Protein 1VZI (pdb70)

Nearest PDB structures (foldseek):
  2ji1-assembly2_D  TM=1.003E+00  e=3.915E-22  Desulfarculus baarsii
  1vzg-assembly1_B  TM=1.000E+00  e=4.578E-22  Desulfarculus baarsii
  2ji3-assembly2_D  TM=9.994E-01  e=1.001E-21  Desulfarculus baarsii
  1dfx-assembly1_A-2  TM=9.967E-01  e=2.040E-18  Desulfovibrio desulfuricans
  1y07-assembly3_A  TM=8.027E-01  e=8.802E-10  Treponema pallidum subsp. pallidum str. Nichols

Secondary structure (DSSP, 8-state):
--TT-EEE-TTT--EEEEEE--SSPEEETTEEPEE--TT-SSS-HHHHSEEEEEETTEEEEEETTTTPP-BTTB-EEEEEEEETTEEEEEE--TTS-SEEEEE---SS-EEEEEETTTEEEEEE-/--TT-EEE-TTT--EEEEEE--SSPEEETTEEPEE--TT-SSS-HHHHSEEEEEETTEEEEEETTTTPP-BTTB-EEEEEEEETTEEEEEE--TTS-SEEEEB---SS-EEEEEETTTEEEEEE-

CATH classification: 2.20.28.100 (+1 more: 2.60.40.730)

Radius of gyration: 17.77 Å; Cα contacts (8 Å, |Δi|>4): 676; chains: 2; bounding box: 48×43×40 Å

InterPro domains:
  IPR002742 Desulfoferrodoxin, ferrous iron-binding domain [PF01880] (42-124)
  IPR002742 Desulfoferrodoxin, ferrous iron-binding domain [TIGR00332] (41-125)
  IPR004462 Desulfoferrodoxin, N-terminal domain [PF06397] (2-37)
  IPR004462 Desulfoferrodoxin, N-terminal domain [TIGR00319] (1-34)
  IPR004462 Desulfoferrodoxin, N-terminal domain [cd00974] (4-37)
  IPR004793 Desulfoferrodoxin [TIGR00320] (1-125)
  IPR036073 Desulfoferrodoxin, ferrous iron-binding domain superfamily [G3DSA:2.60.40.730] (40-126)
  IPR036073 Desulfoferrodoxin, ferrous iron-binding domain superfamily [SSF49367] (39-125)
  IPR038094 Desulfoferrodoxin, N-terminal domain superfamily [G3DSA:2.20.28.100] (1-39)
  IPR051233 Desulfoferrodoxin superoxide reductase [PTHR36541] (6-125)

Foldseek 3Di:
DCAQWWWADPPPTDIDGDHHDDDDFDDDPHGGTHTQDAPDFPDDCQQAAWDWDDDVQFIKIARHVDWHAQAQQKHWQWKWKDADHDIRIGGDHRPDTRMDTDGDDGDKIKMWIQISVGTIHIDID/DDAQWWWADPPPGDIDGDHHDDPDFDDDPHGGTHTQDAPPFDDDCQQAAWDWAADVQFIKIARHVDWFAQAQVKHWQWKWKAADHDIRIDGDHRPDTRMDTDRDPHPKIKMWIQMSPGTIHIDID

Structure (mmCIF, N/CA/C/O backbone):
data_1VZI
#
_entry.id   1VZI
#
_cell.length_a   123.608
_cell.length_b   123.608
_cell.length_c   73.016
_cell.angle_alpha   90.00
_cell.angle_beta   90.00
_cell.angle_gamma   90.00
#
_symmetry.space_group_name_H-M   'I 41 2 2'
#
loop_
_entity.id
_entity.type
_entity.pdbx_description
1 polymer DESULFOFERRODOXIN
2 non-polymer 'CALCIUM ION'
3 non-polymer 'CHLORIDE ION'
4 non-polymer 'FE (II) ION'
5 water water
#
loop_
_atom_site.group_PDB
_atom_site.id
_atom_site.type_symbol
_atom_site.label_atom_id
_atom_site.label_alt_id
_atom_site.label_comp_id
_atom_site.label_asym_id
_atom_site.label_entity_id
_atom_site.label_seq_id
_atom_site.pdbx_PDB_ins_code
_atom_site.Cartn_x
_atom_site.Cartn_y
_atom_site.Cartn_z
_atom_site.occupancy
_atom_site.B_iso_or_equiv
_atom_site.auth_seq_id
_atom_site.auth_comp_id
_atom_site.auth_asym_id
_atom_site.auth_atom_id
_atom_site.pdbx_PDB_model_num
ATOM 1 N N . PRO A 1 2 ? 61.607 20.680 -20.834 1.00 14.09 1 PRO A N 1
ATOM 2 C CA . PRO A 1 2 ? 62.384 20.864 -19.565 1.00 12.06 1 PRO A CA 1
ATOM 3 C C . PRO A 1 2 ? 62.650 19.506 -18.915 1.00 11.06 1 PRO A C 1
ATOM 4 O O . PRO A 1 2 ? 61.898 18.559 -19.155 1.00 12.23 1 PRO A O 1
ATOM 8 N N . GLU A 1 3 ? 63.668 19.408 -18.094 1.00 11.17 2 GLU A N 1
ATOM 9 C CA . GLU A 1 3 ? 64.096 18.184 -17.439 1.00 12.23 2 GLU A CA 1
ATOM 10 C C . GLU A 1 3 ? 64.133 18.406 -15.924 1.00 10.63 2 GLU A C 1
ATOM 11 O O . GLU A 1 3 ? 64.443 19.504 -15.468 1.00 10.69 2 GLU A O 1
ATOM 17 N N . ARG A 1 4 ? 63.814 17.333 -15.178 1.00 10.88 3 ARG A N 1
ATOM 18 C CA . ARG A 1 4 ? 63.790 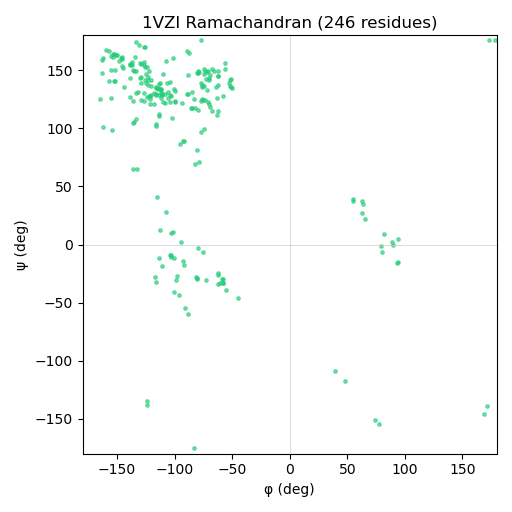17.430 -13.741 1.00 10.84 3 ARG A CA 1
ATOM 19 C C . ARG A 1 4 ? 65.065 18.034 -13.184 1.00 10.28 3 ARG A C 1
ATOM 20 O O . ARG A 1 4 ? 66.165 17.647 -13.639 1.00 11.61 3 ARG A O 1
ATOM 28 N N . LEU A 1 5 ? 64.902 18.952 -12.242 1.00 10.23 4 LEU A N 1
ATOM 29 C CA . LEU A 1 5 ? 65.890 19.712 -11.514 1.00 10.08 4 LEU A CA 1
ATOM 30 C C . LEU A 1 5 ? 66.455 20.888 -12.299 1.00 9.97 4 LEU A C 1
ATOM 31 O O . LEU A 1 5 ? 67.225 21.642 -11.692 1.00 11.30 4 LEU A O 1
ATOM 36 N N . GLN A 1 6 ? 66.058 21.109 -13.534 1.00 9.32 5 GLN A N 1
ATOM 37 C CA . GLN A 1 6 ? 66.510 22.369 -14.184 1.00 9.18 5 GLN A CA 1
ATOM 38 C C . GLN A 1 6 ? 65.828 23.527 -13.458 1.00 9.28 5 GLN A C 1
ATOM 39 O O . GLN A 1 6 ? 64.692 23.462 -12.961 1.00 9.59 5 GLN A O 1
ATOM 45 N N . VAL A 1 7 ? 66.529 24.679 -13.473 1.00 9.22 6 VAL A N 1
ATOM 46 C CA . VAL A 1 7 ? 66.042 25.911 -12.857 1.00 9.21 6 VAL A CA 1
ATOM 47 C C . VAL A 1 7 ? 65.851 26.965 -13.963 1.00 9.08 6 VAL A C 1
ATOM 48 O O . VAL A 1 7 ? 66.776 27.147 -14.783 1.00 9.27 6 VAL A O 1
ATOM 52 N N . TYR A 1 8 ? 64.666 27.582 -13.967 1.00 9.14 7 TYR A N 1
ATOM 53 C CA . TYR A 1 8 ? 64.311 28.575 -14.986 1.00 9.27 7 TYR A CA 1
ATOM 54 C C . TYR A 1 8 ? 63.934 29.882 -14.318 1.00 9.16 7 TYR A C 1
ATOM 55 O O . TYR A 1 8 ? 63.250 29.859 -13.289 1.00 9.97 7 TYR A O 1
ATOM 64 N N . LYS A 1 9 ? 64.354 30.990 -14.939 1.00 9.17 8 LYS A N 1
ATOM 65 C CA . LYS A 1 9 ? 64.084 32.320 -14.397 1.00 10.34 8 LYS A CA 1
ATOM 66 C C . LYS A 1 9 ? 63.336 33.194 -15.375 1.00 10.19 8 LYS A C 1
ATOM 67 O O . LYS A 1 9 ? 63.694 33.259 -16.553 1.00 10.41 8 LYS A O 1
ATOM 73 N N . CYS A 1 10 ? 62.338 33.928 -14.854 1.00 10.03 9 CYS A N 1
ATOM 74 C CA . CYS A 1 10 ? 61.768 35.024 -15.629 1.00 11.28 9 CYS A CA 1
ATOM 75 C C . CYS A 1 10 ? 62.580 36.295 -15.415 1.00 11.75 9 CYS A C 1
ATOM 76 O O . CYS A 1 10 ? 62.673 36.822 -14.285 1.00 12.34 9 CYS A O 1
ATOM 79 N N . GLU A 1 11 ? 63.185 36.809 -16.516 1.00 11.99 10 GLU A N 1
ATOM 80 C CA . GLU A 1 11 ? 64.009 37.986 -16.339 1.00 13.46 10 GLU A CA 1
ATOM 81 C C . GLU A 1 11 ? 63.179 39.252 -16.250 1.00 14.04 10 GLU A C 1
ATOM 82 O O . GLU A 1 11 ? 63.778 40.313 -16.028 1.00 19.22 10 GLU A O 1
ATOM 88 N N . VAL A 1 12 ? 61.877 39.175 -16.389 1.00 12.88 11 VAL A N 1
ATOM 89 C CA . VAL A 1 12 ? 61.058 40.386 -16.228 1.00 13.71 11 VAL A CA 1
ATOM 90 C C . VAL A 1 12 ? 60.682 40.540 -14.765 1.00 13.14 11 VAL A C 1
ATOM 91 O O . VAL A 1 12 ? 61.034 41.527 -14.128 1.00 14.33 11 VAL A O 1
ATOM 95 N N . CYS A 1 13 ? 59.980 39.518 -14.233 1.00 14.23 12 CYS A N 1
ATOM 96 C CA . CYS A 1 13 ? 59.403 39.698 -12.907 1.00 13.75 12 CYS A CA 1
ATOM 97 C C . CYS A 1 13 ? 60.193 38.954 -11.853 1.00 13.39 12 CYS A C 1
ATOM 98 O O . CYS A 1 13 ? 59.881 39.101 -10.655 1.00 15.01 12 CYS A O 1
ATOM 101 N N . GLY A 1 14 ? 61.146 38.112 -12.225 1.00 13.54 13 GLY A N 1
ATOM 102 C CA . GLY A 1 14 ? 61.989 37.439 -11.226 1.00 13.03 13 GLY A CA 1
ATOM 103 C C . GLY A 1 14 ? 61.454 36.108 -10.692 1.00 11.54 13 GLY A C 1
ATOM 104 O O . GLY A 1 14 ? 62.155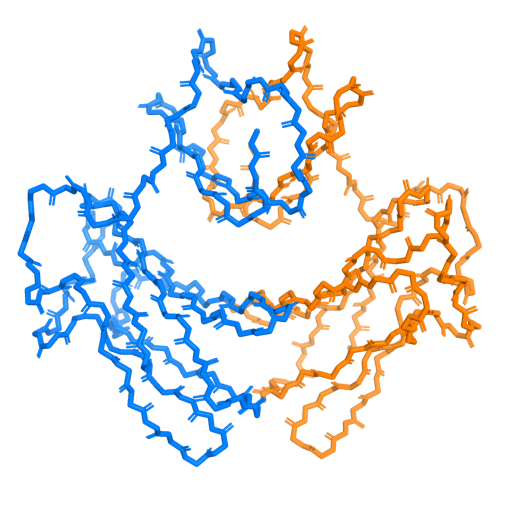 35.547 -9.838 1.00 12.11 13 GLY A O 1
ATOM 105 N N . ASN A 1 15 ? 60.312 35.592 -11.164 1.00 11.21 14 ASN A N 1
ATOM 106 C CA . ASN A 1 15 ? 59.955 34.229 -10.804 1.00 10.67 14 ASN A CA 1
ATOM 107 C C . ASN A 1 15 ? 61.120 33.296 -11.138 1.00 10.26 14 ASN A C 1
ATOM 108 O O . ASN A 1 15 ? 61.711 33.431 -12.211 1.00 11.42 14 ASN A O 1
ATOM 113 N N . ILE A 1 16 ? 61.410 32.347 -10.254 1.00 9.57 15 ILE A N 1
ATOM 114 C CA . ILE A 1 16 ? 62.404 31.306 -10.540 1.00 10.02 15 ILE A CA 1
ATOM 115 C C . ILE A 1 16 ? 61.759 29.972 -10.112 1.00 9.48 15 ILE A C 1
ATOM 116 O O . ILE A 1 16 ? 61.208 29.918 -8.998 1.00 10.05 15 ILE A O 1
ATOM 121 N N . VAL A 1 17 ? 61.810 28.995 -11.021 1.00 9.36 16 VAL A N 1
ATOM 122 C CA . VAL A 1 17 ? 61.164 27.703 -10.710 1.00 9.50 16 VAL A CA 1
ATOM 123 C C . VAL A 1 17 ? 62.141 26.559 -10.966 1.00 8.87 16 VAL A C 1
ATOM 124 O O . VAL A 1 17 ? 63.084 26.712 -11.761 1.00 10.00 16 VAL A O 1
ATOM 128 N N . GLU A 1 18 ? 61.857 25.454 -10.251 1.00 8.80 17 GLU A N 1
ATOM 129 C CA . GLU A 1 18 ? 62.664 24.234 -10.426 1.00 8.76 17 GLU A CA 1
ATOM 130 C C . GLU A 1 18 ? 61.747 23.161 -10.975 1.00 8.50 17 GLU A C 1
ATOM 131 O O . GLU A 1 18 ? 60.631 22.980 -10.477 1.00 9.90 17 GLU A O 1
ATOM 137 N N . VAL A 1 19 ? 62.208 22.418 -11.973 1.00 8.73 18 VAL A N 1
ATOM 138 C CA . VAL A 1 19 ? 61.354 21.390 -12.582 1.00 9.32 18 VAL A CA 1
ATOM 139 C C . VAL A 1 19 ? 61.289 20.167 -11.658 1.00 9.25 18 VAL A C 1
ATOM 140 O O . VAL A 1 19 ? 62.336 19.577 -11.320 1.00 10.27 18 VAL A O 1
ATOM 144 N N . LEU A 1 20 ? 60.056 19.778 -11.313 1.00 10.01 19 LEU A N 1
ATOM 145 C CA . LEU A 1 20 ? 59.845 18.530 -10.577 1.00 10.44 19 LEU A CA 1
ATOM 146 C C . LEU A 1 20 ? 59.437 17.379 -11.509 1.00 10.50 19 LEU A C 1
ATOM 147 O O . LEU A 1 20 ? 59.760 16.227 -11.240 1.00 11.83 19 LEU A O 1
ATOM 152 N N . ASN A 1 21 ? 58.741 17.722 -12.607 1.00 11.55 20 ASN A N 1
ATOM 153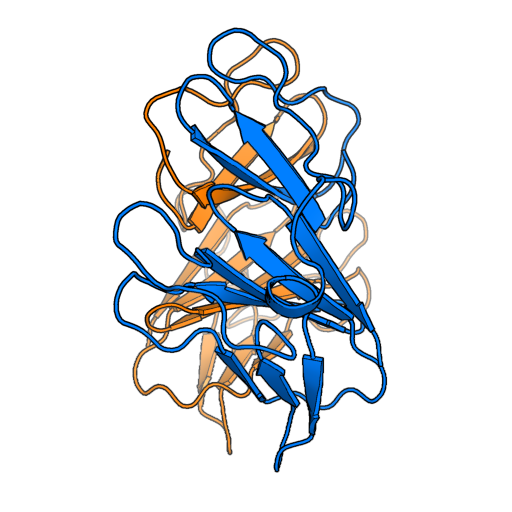 C CA . ASN A 1 21 ? 58.418 16.704 -13.617 1.00 11.65 20 ASN A CA 1
ATOM 154 C C . ASN A 1 21 ? 58.689 17.331 -14.969 1.00 10.96 20 ASN A C 1
ATOM 155 O O . ASN A 1 21 ? 58.125 18.428 -15.235 1.00 11.16 20 ASN A O 1
ATOM 160 N N . GLY A 1 22 ? 59.535 16.711 -15.768 1.00 11.42 21 GLY A N 1
ATOM 161 C CA . GLY A 1 22 ? 59.811 17.284 -17.080 1.00 11.58 21 GLY A CA 1
ATOM 162 C C . GLY A 1 22 ? 58.693 17.040 -18.096 1.00 12.20 21 GLY A C 1
ATOM 163 O O . GLY A 1 22 ? 57.689 16.382 -17.863 1.00 17.38 21 GLY A O 1
ATOM 164 N N . GLY A 1 23 ? 58.869 17.614 -19.259 1.00 15.07 22 GLY A N 1
ATOM 165 C CA . GLY A 1 23 ? 57.846 17.666 -20.304 1.00 14.09 22 GLY A CA 1
ATOM 166 C C . GLY A 1 23 ? 58.415 18.435 -21.465 1.00 12.38 22 GLY A C 1
ATOM 167 O O . GLY A 1 23 ? 59.482 19.005 -21.377 1.00 14.96 22 GLY A O 1
ATOM 168 N N . ILE A 1 24 ? 57.647 18.521 -22.565 1.00 12.88 23 ILE A N 1
ATOM 169 C CA . ILE A 1 24 ? 58.213 19.156 -23.757 1.00 12.93 23 ILE A CA 1
ATOM 170 C C . ILE A 1 24 ? 57.928 20.653 -23.845 1.00 13.16 23 ILE A C 1
ATOM 171 O O . ILE A 1 24 ? 58.562 21.317 -24.658 1.00 15.13 23 ILE A O 1
ATOM 176 N N . GLY A 1 25 ? 56.968 21.206 -23.126 1.00 13.65 24 GLY A N 1
ATOM 177 C CA . GLY A 1 25 ? 56.560 22.582 -23.286 1.00 15.36 24 GLY A CA 1
ATOM 178 C C . GLY A 1 25 ? 57.609 23.579 -22.823 1.00 12.49 24 GLY A C 1
ATOM 179 O O . GLY A 1 25 ? 58.344 23.345 -21.883 1.00 13.51 24 GLY A O 1
ATOM 180 N N . GLU A 1 26 ? 57.656 24.721 -23.542 1.00 13.98 25 GLU A N 1
ATOM 181 C CA . GLU A 1 26 ? 58.564 25.779 -23.161 1.00 14.05 25 GLU A CA 1
ATOM 182 C C . GLU A 1 26 ? 57.922 26.628 -22.062 1.00 13.95 25 GLU A C 1
ATOM 183 O O . GLU A 1 26 ? 56.817 27.150 -22.230 1.00 16.13 25 GLU A O 1
ATOM 189 N N . LEU A 1 27 ? 58.620 26.789 -20.932 1.00 12.90 26 LEU A N 1
ATOM 190 C CA . LEU A 1 27 ? 58.068 27.566 -19.826 1.00 11.88 26 LEU A CA 1
ATOM 191 C C . LEU A 1 27 ? 58.180 29.076 -20.188 1.00 11.89 26 LEU A C 1
ATOM 192 O O . LEU A 1 27 ? 59.219 29.534 -20.695 1.00 11.99 26 LEU A O 1
ATOM 197 N N . VAL A 1 28 ? 57.066 29.785 -19.917 1.00 11.93 27 VAL A N 1
ATOM 198 C CA . VAL A 1 28 ? 56.875 31.184 -20.290 1.00 12.69 27 VAL A CA 1
ATOM 199 C C . VAL A 1 28 ? 56.403 31.981 -19.078 1.00 12.44 27 VAL A C 1
ATOM 200 O O . VAL A 1 28 ? 55.632 31.501 -18.249 1.00 13.95 27 VAL A O 1
ATOM 204 N N . CYS A 1 29 ? 56.857 33.226 -18.940 1.00 12.46 28 CYS A N 1
ATOM 205 C CA . CYS A 1 29 ? 56.417 34.115 -17.885 1.00 12.37 28 CYS A CA 1
ATOM 206 C C . CYS A 1 29 ? 56.572 35.548 -18.432 1.00 12.22 28 CYS A C 1
ATOM 207 O O . CYS A 1 29 ? 57.508 35.826 -19.181 1.00 12.92 28 CYS A O 1
ATOM 210 N N . CYS A 1 30 ? 55.623 36.400 -18.128 1.00 13.48 29 CYS A N 1
ATOM 211 C CA . CYS A 1 30 ? 55.680 37.816 -18.602 1.00 14.69 29 CYS A CA 1
ATOM 212 C C . CYS A 1 30 ? 55.836 37.869 -20.111 1.00 14.52 29 CYS A C 1
ATOM 213 O O . CYS A 1 30 ? 56.572 38.696 -20.657 1.00 17.05 29 CYS A O 1
ATOM 216 N N . ASN A 1 31 ? 55.174 36.951 -20.791 1.00 17.28 30 ASN A N 1
ATOM 217 C CA . ASN A 1 31 ? 55.171 36.920 -22.257 1.00 17.84 30 ASN A CA 1
ATOM 218 C C . ASN A 1 31 ? 56.478 36.643 -22.956 1.00 18.29 30 ASN A C 1
ATOM 219 O O . ASN A 1 31 ? 56.644 37.014 -24.146 1.00 20.84 30 ASN A O 1
ATOM 224 N N . GLN A 1 32 ? 57.410 36.010 -22.212 1.00 16.42 31 GLN A N 1
ATOM 225 C CA . GLN A 1 32 ? 58.635 35.579 -22.901 1.00 18.32 31 GLN A CA 1
ATOM 226 C C . GLN A 1 32 ? 59.098 34.276 -22.265 1.00 13.82 31 GLN A C 1
ATOM 227 O O . GLN A 1 32 ? 58.766 33.931 -21.129 1.00 13.59 31 GLN A O 1
ATOM 233 N N . ASP A 1 33 ? 59.908 33.606 -23.062 1.00 14.13 32 ASP A N 1
ATOM 234 C CA . ASP A 1 33 ? 60.439 32.371 -22.533 1.00 13.10 32 ASP A CA 1
ATOM 235 C C . ASP A 1 33 ? 61.290 32.563 -21.306 1.00 11.60 32 ASP A C 1
ATOM 236 O O . ASP A 1 33 ? 62.146 33.425 -21.238 1.00 12.95 32 ASP A O 1
ATOM 241 N N . MET A 1 34 ? 61.091 31.694 -20.344 1.00 11.47 33 MET A N 1
ATOM 242 C CA . MET A 1 34 ? 61.940 31.736 -19.127 1.00 10.57 33 MET A CA 1
ATOM 243 C C . MET A 1 34 ? 63.315 31.248 -19.509 1.00 10.87 33 MET A C 1
ATOM 244 O O . MET A 1 34 ? 63.465 30.381 -20.419 1.00 12.55 33 MET A O 1
ATOM 249 N N . LYS A 1 35 ? 64.308 31.792 -18.831 1.00 10.71 34 LYS A N 1
ATOM 250 C CA . LYS A 1 35 ? 65.680 31.476 -19.146 1.00 11.08 34 LYS A CA 1
ATOM 251 C C . LYS A 1 35 ? 66.138 30.227 -18.363 1.00 9.54 34 LYS A C 1
ATOM 252 O O . LYS A 1 35 ? 66.026 30.201 -17.143 1.00 10.16 34 LYS A O 1
ATOM 258 N N . LEU A 1 36 ? 66.709 29.261 -19.020 1.00 10.35 35 LEU A N 1
ATOM 259 C CA . LEU A 1 36 ? 67.359 28.115 -18.353 1.00 10.32 35 LEU A CA 1
ATOM 260 C C . LEU A 1 36 ? 68.621 28.592 -17.679 1.00 10.30 35 LEU A C 1
ATOM 261 O O . LEU A 1 36 ? 69.511 29.185 -18.378 1.00 11.81 35 LEU A O 1
ATOM 266 N N . MET A 1 37 ? 68.713 28.423 -16.367 1.00 9.28 36 MET A N 1
ATOM 267 C CA . MET A 1 37 ? 69.911 28.869 -15.613 1.00 10.64 36 MET A CA 1
ATOM 268 C C . MET A 1 37 ? 70.892 27.716 -15.537 1.00 10.08 36 MET A C 1
ATOM 269 O O . MET A 1 37 ? 70.879 26.882 -14.626 1.00 11.00 36 MET A O 1
ATOM 274 N N . SER A 1 38 ? 71.725 27.689 -16.575 1.00 10.38 37 SER A N 1
ATOM 275 C CA . SER A 1 38 ? 72.648 26.547 -16.675 1.00 13.23 37 SER A CA 1
ATOM 276 C C . SER A 1 38 ? 73.793 26.725 -15.707 1.00 11.40 37 SER A C 1
ATOM 277 O O . SER A 1 38 ? 74.323 27.817 -15.550 1.00 13.38 37 SER A O 1
ATOM 280 N N . GLU A 1 39 ? 74.206 25.665 -15.053 1.00 10.94 38 GLU A N 1
ATOM 281 C CA . GLU A 1 39 ? 75.226 25.815 -14.018 1.00 11.89 38 GLU A CA 1
ATOM 282 C C . GLU A 1 39 ? 76.603 26.158 -14.600 1.00 12.32 38 GLU A C 1
ATOM 283 O O . GLU A 1 39 ? 77.041 25.647 -15.619 1.00 13.65 38 GLU A O 1
ATOM 289 N N . ASN A 1 40 ? 77.310 27.044 -13.888 1.00 12.41 39 ASN A N 1
ATOM 290 C CA . ASN A 1 40 ? 78.725 27.374 -14.107 1.00 13.56 39 ASN A CA 1
ATOM 291 C C . ASN A 1 40 ? 78.988 28.002 -15.477 1.00 15.48 39 ASN A C 1
ATOM 292 O O . ASN A 1 40 ? 79.986 27.756 -16.161 1.00 21.41 39 ASN A O 1
ATOM 297 N N . THR A 1 41 ? 78.042 28.841 -15.904 1.00 14.68 40 THR A N 1
ATOM 298 C CA . THR A 1 41 ? 78.139 29.519 -17.198 1.00 14.70 40 THR A CA 1
ATOM 299 C C . THR A 1 41 ? 78.306 31.032 -17.107 1.00 16.47 40 THR A C 1
ATOM 300 O O . THR A 1 41 ? 78.620 31.651 -18.161 1.00 20.97 40 THR A O 1
ATOM 304 N N . VAL A 1 42 ? 78.132 31.659 -15.968 1.00 15.87 41 VAL A N 1
ATOM 305 C CA . VAL A 1 42 ? 78.253 33.111 -15.827 1.00 14.98 41 VAL A CA 1
ATOM 306 C C . VAL A 1 42 ? 79.679 33.529 -15.525 1.00 15.46 41 VAL A C 1
ATOM 307 O O . VAL A 1 42 ? 80.442 32.821 -14.861 1.00 17.10 41 VAL A O 1
ATOM 311 N N . ASP A 1 43 ? 80.047 34.720 -16.059 1.00 16.24 42 ASP A N 1
ATOM 312 C CA . ASP A 1 43 ? 81.352 35.325 -15.725 1.00 18.10 42 ASP A CA 1
ATOM 313 C C . ASP A 1 43 ? 81.321 35.899 -14.328 1.00 17.90 42 ASP A C 1
ATOM 314 O O . ASP A 1 43 ? 80.765 36.989 -14.126 1.00 20.48 42 ASP A O 1
ATOM 319 N N . ALA A 1 44 ? 81.874 35.134 -13.380 1.00 16.32 43 ALA A N 1
ATOM 320 C CA . ALA A 1 44 ? 81.834 35.572 -11.984 1.00 18.43 43 ALA A CA 1
ATOM 321 C C . ALA A 1 44 ? 82.964 34.870 -11.253 1.00 18.53 43 ALA A C 1
ATOM 322 O O . ALA A 1 44 ? 83.542 33.895 -11.749 1.00 21.09 43 ALA A O 1
ATOM 324 N N . ALA A 1 45 ? 83.267 35.361 -10.037 1.00 16.38 44 ALA A N 1
ATOM 325 C CA . ALA A 1 45 ? 84.385 34.738 -9.298 1.00 18.17 44 ALA A CA 1
ATOM 326 C C . ALA A 1 45 ? 84.055 33.319 -8.882 1.00 17.07 44 ALA A C 1
ATOM 327 O O . ALA A 1 45 ? 83.176 33.093 -8.040 1.00 15.03 44 ALA A O 1
ATOM 329 N N . LYS A 1 46 ? 84.798 32.336 -9.442 1.00 16.22 45 LYS A N 1
ATOM 330 C CA . LYS A 1 46 ? 84.625 30.945 -9.040 1.00 16.32 45 LYS A CA 1
ATOM 331 C C . LYS A 1 46 ? 84.935 30.776 -7.549 1.00 16.18 45 LYS A C 1
ATOM 332 O O . LYS A 1 46 ? 84.313 29.898 -6.927 1.00 15.72 45 LYS A O 1
ATOM 338 N N . ALA A 1 47 ? 85.886 31.545 -6.998 1.00 15.90 46 ALA A N 1
ATOM 339 C CA . ALA A 1 47 ? 86.242 31.340 -5.597 1.00 14.19 46 ALA A CA 1
ATOM 340 C C . ALA A 1 47 ? 85.064 31.601 -4.675 1.00 13.18 46 ALA A C 1
ATOM 341 O O . ALA A 1 47 ? 85.062 31.018 -3.595 1.00 14.54 46 ALA A O 1
ATOM 343 N N . LYS A 1 48 ? 84.131 32.447 -5.123 1.00 13.55 47 LYS A N 1
ATOM 344 C CA . LYS A 1 48 ? 82.999 32.813 -4.276 1.00 12.73 47 LYS A CA 1
ATOM 345 C C . LYS A 1 48 ? 81.713 32.086 -4.680 1.00 12.75 47 LYS A C 1
A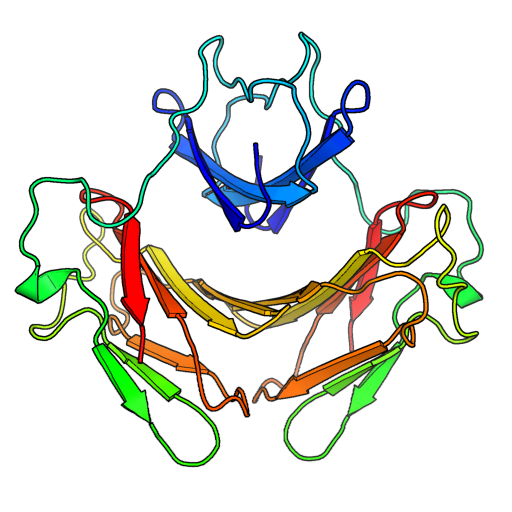TOM 346 O O . LYS A 1 48 ? 80.723 32.187 -3.928 1.00 14.30 47 LYS A O 1
ATOM 352 N N . HIS A 1 49 ? 81.717 31.423 -5.831 1.00 11.48 48 HIS A N 1
ATOM 353 C CA . HIS A 1 49 ? 80.472 30.821 -6.311 1.00 11.53 48 HIS A CA 1
ATOM 354 C C . HIS A 1 49 ? 80.478 29.312 -6.441 1.00 11.74 48 HIS A C 1
ATOM 355 O O . HIS A 1 49 ? 79.410 28.691 -6.349 1.00 11.60 48 HIS A O 1
ATOM 362 N N . VAL A 1 50 ? 81.613 28.653 -6.679 1.00 12.49 49 VAL A N 1
ATOM 363 C CA . VAL A 1 50 ? 81.601 27.203 -6.855 1.00 12.45 49 VAL A CA 1
ATOM 364 C C . VAL A 1 50 ? 81.432 26.597 -5.472 1.00 11.78 49 VAL A C 1
ATOM 365 O O . VAL A 1 50 ? 82.202 26.923 -4.567 1.00 12.69 49 VAL A O 1
ATOM 369 N N . PRO A 1 51 ? 80.424 25.759 -5.223 1.00 11.56 50 PRO A N 1
ATOM 370 C CA . PRO A 1 51 ? 80.257 25.175 -3.866 1.00 12.88 50 PRO A CA 1
ATOM 371 C C . PRO A 1 51 ? 81.444 24.310 -3.463 1.00 12.86 50 PRO A C 1
ATOM 372 O O . PRO A 1 51 ? 82.020 23.635 -4.364 1.00 15.79 50 PRO A O 1
ATOM 376 N N . VAL A 1 52 ? 81.764 24.347 -2.197 1.00 12.76 51 VAL A N 1
ATOM 377 C CA . VAL A 1 52 ? 82.771 23.466 -1.614 1.00 13.13 51 VAL A CA 1
ATOM 378 C C . VAL A 1 52 ? 82.006 22.508 -0.701 1.00 12.95 51 VAL A C 1
ATOM 379 O O . VAL A 1 52 ? 81.213 22.953 0.144 1.00 14.74 51 VAL A O 1
ATOM 383 N N . ILE A 1 53 ? 82.254 21.200 -0.889 1.00 12.45 52 ILE A N 1
ATOM 384 C CA . ILE A 1 53 ? 81.573 20.174 -0.170 1.00 12.55 52 ILE A CA 1
ATOM 385 C C . ILE A 1 53 ? 82.480 19.580 0.918 1.00 12.80 52 ILE A C 1
ATOM 386 O O . ILE A 1 53 ? 83.564 19.112 0.597 1.00 16.52 52 ILE A O 1
ATOM 391 N N . GLU A 1 54 ? 82.023 19.629 2.162 1.00 13.91 53 GLU A N 1
ATOM 392 C CA . GLU A 1 54 ? 82.772 19.064 3.274 1.00 14.23 53 GLU A CA 1
ATOM 393 C C . GLU A 1 54 ? 81.893 17.989 3.931 1.00 14.87 53 GLU A C 1
ATOM 394 O O . GLU A 1 54 ? 80.684 18.198 4.056 1.00 17.07 53 GLU A O 1
ATOM 400 N N . LYS A 1 55 ? 82.486 16.868 4.378 1.00 15.21 54 LYS A N 1
ATOM 401 C CA . LYS A 1 55 ? 81.727 15.966 5.240 1.00 16.14 54 LYS A CA 1
ATOM 402 C C . LYS A 1 55 ? 81.499 16.530 6.618 1.00 13.99 54 LYS A C 1
ATOM 403 O O . LYS A 1 55 ? 82.366 17.242 7.165 1.00 16.82 54 LYS A O 1
ATOM 409 N N . ILE A 1 56 ? 80.382 16.153 7.224 1.00 15.23 55 ILE A N 1
ATOM 410 C CA . ILE A 1 56 ? 80.183 16.366 8.665 1.00 16.98 55 ILE A CA 1
ATOM 411 C C . ILE A 1 56 ? 79.642 15.065 9.245 1.00 17.60 55 ILE A C 1
ATOM 412 O O . ILE A 1 56 ? 79.343 14.104 8.514 1.00 16.28 55 ILE A O 1
ATOM 417 N N . ASP A 1 57 ? 79.501 15.022 10.556 1.00 18.20 56 ASP A N 1
ATOM 418 C CA . ASP A 1 57 ? 78.866 13.845 11.174 1.00 18.60 56 ASP A CA 1
ATOM 419 C C . ASP A 1 57 ? 77.417 13.737 10.692 1.00 18.31 56 ASP A C 1
ATOM 420 O O . ASP A 1 57 ? 76.591 14.568 11.042 1.00 23.36 56 ASP A O 1
ATOM 425 N N . GLY A 1 58 ? 77.123 12.727 9.907 1.00 18.73 57 GLY A N 1
ATOM 426 C CA . GLY A 1 58 ? 75.764 12.473 9.454 1.00 20.48 57 GLY A CA 1
ATOM 427 C C . GLY A 1 58 ? 75.435 13.079 8.098 1.00 17.40 57 GLY A C 1
ATOM 428 O O . GLY A 1 58 ? 74.261 13.016 7.716 1.00 18.59 57 GLY A O 1
ATOM 429 N N . GLY A 1 59 ? 76.383 13.694 7.377 1.00 15.28 58 GLY A N 1
ATOM 430 C CA . GLY A 1 59 ? 75.937 14.383 6.143 1.00 16.71 58 GLY A CA 1
ATOM 431 C C . GLY A 1 59 ? 77.046 15.247 5.579 1.00 14.84 58 GLY A C 1
ATOM 432 O O . GLY A 1 59 ? 78.215 14.878 5.643 1.00 15.70 58 GLY A O 1
ATOM 433 N N . TYR A 1 60 ? 76.644 16.367 5.000 1.00 13.59 59 TYR A N 1
ATOM 434 C CA . TYR A 1 60 ? 77.559 17.264 4.344 1.00 12.90 59 TYR A CA 1
ATOM 435 C C . TYR A 1 60 ? 77.258 18.717 4.745 1.00 12.30 59 TYR A C 1
ATOM 436 O O . TYR A 1 60 ? 76.128 19.071 4.991 1.00 13.51 59 TYR A O 1
ATOM 445 N N . LYS A 1 61 ? 78.328 19.500 4.746 1.00 11.81 60 LYS A N 1
ATOM 446 C CA . LYS A 1 61 ? 78.203 20.971 4.816 1.00 12.85 60 LYS A CA 1
ATOM 447 C C . LYS A 1 61 ? 78.666 21.526 3.485 1.00 12.42 60 LYS A C 1
ATOM 448 O O . LYS A 1 61 ? 79.736 21.114 3.004 1.00 15.07 60 LYS A O 1
ATOM 454 N N . VAL A 1 62 ? 77.832 22.398 2.934 1.00 11.35 61 VAL A N 1
ATOM 455 C CA . VAL A 1 62 ? 78.229 23.036 1.677 1.00 11.32 61 VAL A CA 1
ATOM 456 C C . VAL A 1 62 ? 78.561 24.507 1.962 1.00 10.85 61 VAL A C 1
ATOM 457 O O . VAL A 1 62 ? 77.712 25.180 2.597 1.00 12.01 61 VAL A O 1
ATOM 461 N N . LYS A 1 63 ? 79.723 24.978 1.514 1.00 11.29 62 LYS A N 1
ATOM 462 C CA . LYS A 1 63 ? 80.102 26.369 1.707 1.00 12.19 62 LYS A CA 1
ATOM 463 C C . LYS A 1 63 ? 80.143 27.044 0.352 1.00 11.98 62 LYS A C 1
ATOM 464 O O . LYS A 1 63 ? 80.653 26.451 -0.634 1.00 12.89 62 LYS A O 1
ATOM 470 N N . VAL A 1 64 ? 79.638 28.280 0.238 1.00 11.03 63 VAL A N 1
ATOM 471 C CA . VAL A 1 64 ? 79.701 29.021 -1.040 1.00 11.06 63 VAL A CA 1
ATOM 472 C C . VAL A 1 64 ? 80.568 30.274 -0.836 1.00 11.60 63 VAL A C 1
ATOM 473 O O . VAL A 1 64 ? 80.098 31.217 -0.223 1.00 12.13 63 VAL A O 1
ATOM 477 N N . GLY A 1 65 ? 81.830 30.286 -1.270 1.00 12.87 64 GLY A N 1
ATOM 478 C CA . GLY A 1 65 ? 82.556 29.146 -1.843 1.00 14.28 64 GLY A CA 1
ATOM 479 C C . GLY A 1 65 ? 83.842 28.905 -1.056 1.00 15.31 64 GLY A C 1
ATOM 480 O O . GLY A 1 65 ? 83.838 28.908 0.176 1.00 16.64 64 GLY A O 1
ATOM 481 N N . ALA A 1 66 ? 84.948 28.701 -1.783 1.00 15.01 65 ALA A N 1
ATOM 482 C CA . ALA A 1 66 ? 86.237 28.637 -1.096 1.00 15.52 65 ALA A CA 1
ATOM 483 C C . ALA A 1 66 ? 86.507 29.913 -0.301 1.00 15.64 65 ALA A C 1
ATOM 484 O O . ALA A 1 66 ? 87.176 29.901 0.738 1.00 19.96 65 ALA A O 1
ATOM 486 N N . VAL A 1 67 ? 86.006 31.037 -0.832 1.00 15.07 66 VAL A N 1
ATOM 487 C CA . VAL A 1 67 ? 85.948 32.346 -0.198 1.00 14.90 66 VAL A CA 1
ATOM 488 C C . VAL A 1 67 ? 84.462 32.631 0.077 1.00 13.63 66 VAL A C 1
ATOM 489 O O . VAL A 1 67 ? 83.654 32.467 -0.849 1.00 14.09 66 VAL A O 1
ATOM 493 N N . ALA A 1 68 ? 84.059 33.016 1.290 1.00 14.26 67 ALA A N 1
ATOM 494 C CA . ALA A 1 68 ? 82.633 33.188 1.623 1.00 13.67 67 ALA A CA 1
ATOM 495 C C . ALA A 1 68 ? 82.031 34.298 0.763 1.00 13.70 67 ALA A C 1
ATOM 496 O O . ALA A 1 68 ? 82.522 35.442 0.605 1.00 15.75 67 ALA A O 1
ATOM 498 N N . HIS A 1 69 ? 80.931 33.953 0.083 1.00 12.34 68 HIS A N 1
ATOM 499 C CA . HIS A 1 69 ? 80.249 34.914 -0.789 1.00 12.52 68 HIS A CA 1
ATOM 500 C C . HIS A 1 69 ? 79.487 35.944 0.023 1.00 11.47 68 HIS A C 1
ATOM 501 O O . HIS A 1 69 ? 79.009 35.654 1.142 1.00 12.72 68 HIS A O 1
ATOM 508 N N . PRO A 1 70 ? 79.321 37.180 -0.459 1.00 12.84 69 PRO A N 1
ATOM 509 C CA . PRO A 1 70 ? 78.503 38.153 0.275 1.00 12.73 69 PRO A CA 1
ATOM 510 C C . PRO A 1 70 ? 77.077 37.657 0.551 1.00 12.56 69 PRO A C 1
ATOM 511 O O . PRO A 1 70 ? 76.507 36.814 -0.178 1.00 12.45 69 PRO A O 1
ATOM 515 N N . MET A 1 71 ? 76.461 38.203 1.569 1.00 12.99 70 MET A N 1
ATOM 516 C CA . MET A 1 71 ? 75.032 37.888 1.853 1.00 12.97 70 MET A CA 1
ATOM 517 C C . MET A 1 71 ? 74.358 39.220 2.175 1.00 13.18 70 MET A C 1
ATOM 518 O O . MET A 1 71 ? 73.999 39.490 3.310 1.00 14.54 70 MET A O 1
ATOM 523 N N . GLU A 1 72 ? 74.313 40.080 1.177 1.00 14.60 71 GLU A N 1
ATOM 524 C CA . GLU A 1 72 ? 73.812 41.443 1.275 1.00 16.94 71 GLU A CA 1
ATOM 525 C C . GLU A 1 72 ? 72.396 41.486 0.700 1.00 16.69 71 GLU A C 1
ATOM 526 O O . GLU A 1 72 ? 72.044 40.605 -0.082 1.00 15.13 71 GLU A O 1
ATOM 532 N N . GLU A 1 73 ? 71.643 42.523 1.066 1.00 19.32 72 GLU A N 1
ATOM 533 C CA . GLU A 1 73 ? 70.279 42.725 0.608 1.00 20.14 72 GLU A CA 1
ATOM 534 C C . GLU A 1 73 ? 70.141 42.492 -0.897 1.00 17.78 72 GLU A C 1
ATOM 535 O O . GLU A 1 73 ? 69.208 41.836 -1.365 1.00 18.94 72 GLU A O 1
ATOM 541 N N . LYS A 1 74 ? 71.047 43.031 -1.694 1.00 17.07 73 LYS A N 1
ATOM 542 C CA . LYS A 1 74 ? 70.847 42.936 -3.143 1.00 17.78 73 LYS A CA 1
ATOM 543 C C . LYS A 1 74 ? 71.909 42.021 -3.785 1.00 14.55 73 LYS A C 1
ATOM 544 O O . LYS A 1 74 ? 72.077 41.977 -5.041 1.00 16.43 73 LYS A O 1
ATOM 550 N N . HIS A 1 75 ? 72.651 41.275 -2.997 1.00 12.90 74 HIS A N 1
ATOM 551 C CA . HIS A 1 75 ? 73.614 40.329 -3.525 1.00 12.61 74 HIS A CA 1
ATOM 552 C C . HIS A 1 75 ? 73.836 39.219 -2.508 1.00 12.45 74 HIS A C 1
ATOM 553 O O . HIS A 1 75 ? 74.599 39.402 -1.543 1.00 13.05 74 HIS A O 1
ATOM 560 N N . TYR A 1 76 ? 73.150 38.083 -2.736 1.00 11.74 75 TYR A N 1
ATOM 561 C CA . TYR A 1 76 ? 73.237 37.017 -1.747 1.00 10.53 75 TYR A CA 1
ATOM 562 C C . TYR A 1 76 ? 72.973 35.676 -2.456 1.00 9.66 75 TYR A C 1
ATOM 563 O O . TYR A 1 76 ? 72.387 35.606 -3.532 1.00 10.68 75 TYR A O 1
ATOM 572 N N . ILE A 1 77 ? 73.406 34.622 -1.767 1.00 10.35 76 ILE A N 1
ATOM 573 C CA . ILE A 1 77 ? 73.068 33.238 -2.182 1.00 10.07 76 ILE A CA 1
ATOM 574 C C . ILE A 1 77 ? 71.688 32.952 -1.705 1.00 9.35 76 ILE A C 1
ATOM 575 O O . ILE A 1 77 ? 71.399 32.920 -0.490 1.00 10.72 76 ILE A O 1
ATOM 580 N N . GLN A 1 78 ? 70.779 32.735 -2.688 1.00 9.07 77 GLN A N 1
ATOM 581 C CA . GLN A 1 78 ? 69.393 32.579 -2.321 1.00 10.03 77 GLN A CA 1
ATOM 582 C C . GLN A 1 78 ? 69.049 31.172 -1.827 1.00 8.52 77 GLN A C 1
ATOM 583 O O . GLN A 1 78 ? 68.102 31.031 -1.028 1.00 9.26 77 GLN A O 1
ATOM 589 N N . TRP A 1 79 ? 69.799 30.188 -2.305 1.00 9.01 78 TRP A N 1
ATOM 590 C CA . TRP A 1 79 ? 69.576 28.826 -1.785 1.00 9.49 78 TRP A CA 1
ATOM 591 C C . TRP A 1 79 ? 70.800 28.005 -2.137 1.00 8.48 78 TRP A C 1
ATOM 592 O O . TRP A 1 79 ? 71.563 28.348 -3.033 1.00 9.07 78 TRP A O 1
ATOM 603 N N . ILE A 1 80 ? 70.905 26.902 -1.380 1.00 9.23 79 ILE A N 1
ATOM 604 C CA . ILE A 1 80 ? 71.956 25.872 -1.646 1.00 9.30 79 ILE A CA 1
ATOM 605 C C . ILE A 1 80 ? 71.168 24.571 -1.698 1.00 9.31 79 ILE A C 1
ATOM 606 O O . ILE A 1 80 ? 70.264 24.348 -0.872 1.00 10.16 79 ILE A O 1
ATOM 611 N N . GLU A 1 81 ? 71.542 23.714 -2.659 1.00 9.62 80 GLU A N 1
ATOM 612 C CA . GLU A 1 81 ? 70.897 22.416 -2.750 1.00 9.66 80 GLU A CA 1
ATOM 613 C C . GLU A 1 81 ? 71.975 21.312 -2.675 1.00 10.81 80 GLU A C 1
ATOM 614 O O . GLU A 1 81 ? 73.111 21.476 -3.094 1.00 11.65 80 GLU A O 1
ATOM 620 N N . LEU A 1 82 ? 71.513 20.160 -2.182 1.00 10.29 81 LEU A N 1
ATOM 621 C CA . LEU A 1 82 ? 72.307 18.942 -2.245 1.00 10.44 81 LEU A CA 1
ATOM 622 C C . LEU A 1 82 ? 71.473 17.884 -3.023 1.00 10.25 81 LEU A C 1
ATOM 623 O O . LEU A 1 82 ? 70.293 17.666 -2.633 1.00 11.31 81 LEU A O 1
ATOM 628 N N . LEU A 1 83 ? 72.102 17.320 -4.033 1.00 11.68 82 LEU A N 1
ATOM 629 C CA . LEU A 1 83 ? 71.474 16.330 -4.904 1.00 12.40 82 LEU A CA 1
ATOM 630 C C . LEU A 1 83 ? 72.171 14.997 -4.668 1.00 12.81 82 LEU A C 1
ATOM 631 O O . LEU A 1 83 ? 73.400 14.911 -4.654 1.00 14.34 82 LEU A O 1
ATOM 636 N N . ALA A 1 84 ? 71.367 13.931 -4.510 1.00 14.39 83 ALA A N 1
ATOM 637 C CA . ALA A 1 84 ? 71.956 12.596 -4.359 1.00 17.58 83 ALA A CA 1
ATOM 638 C C . ALA A 1 84 ? 70.932 11.578 -4.762 1.00 22.99 83 ALA A C 1
ATOM 639 O O . ALA A 1 84 ? 69.808 11.830 -4.309 1.00 26.07 83 ALA A O 1
ATOM 641 N N . ASP A 1 85 ? 71.329 10.512 -5.460 1.00 23.07 84 ASP A N 1
ATOM 642 C CA . ASP A 1 85 ? 70.369 9.493 -5.830 1.00 24.09 84 ASP A CA 1
ATOM 643 C C . ASP A 1 85 ? 69.149 10.169 -6.433 1.00 22.48 84 ASP A C 1
ATOM 644 O O . ASP A 1 85 ? 69.288 10.871 -7.438 1.00 35.88 84 ASP A O 1
ATOM 649 N N . ASP A 1 86 ? 68.052 9.957 -5.729 1.00 23.16 85 ASP A N 1
ATOM 650 C CA . ASP A 1 86 ? 66.758 10.597 -6.230 1.00 17.04 85 ASP A CA 1
ATOM 651 C C . ASP A 1 86 ? 66.243 11.612 -5.283 1.00 13.93 85 ASP A C 1
ATOM 652 O O . ASP A 1 86 ? 65.056 11.763 -5.014 1.00 16.23 85 ASP A O 1
ATOM 657 N N . LYS A 1 87 ? 67.128 12.413 -4.727 1.00 14.02 86 LYS A N 1
ATOM 658 C CA . LYS A 1 87 ? 66.839 13.441 -3.733 1.00 13.45 86 LYS A CA 1
ATOM 659 C C . LYS A 1 87 ? 67.305 14.814 -4.208 1.00 11.80 86 LYS A C 1
ATOM 660 O O . LYS A 1 87 ? 68.354 14.919 -4.841 1.00 12.94 86 LYS A O 1
ATOM 666 N N . CYS A 1 88 ? 66.519 15.821 -3.855 1.00 10.90 87 CYS A N 1
ATOM 667 C CA . CYS A 1 88 ? 66.952 17.216 -4.043 1.00 10.76 87 CYS A CA 1
ATOM 668 C C . CYS A 1 88 ? 66.584 17.953 -2.754 1.00 10.25 87 CYS A C 1
ATOM 669 O O . CYS A 1 88 ? 65.400 18.198 -2.510 1.00 10.62 87 CYS A O 1
ATOM 672 N N . TYR A 1 89 ? 67.616 18.235 -1.929 1.00 10.11 88 TYR A N 1
ATOM 673 C CA . TYR A 1 89 ? 67.383 18.943 -0.672 1.00 10.03 88 TYR A CA 1
ATOM 674 C C . TYR A 1 89 ? 67.721 20.429 -0.829 1.00 10.59 88 TYR A C 1
ATOM 675 O O . TYR A 1 89 ? 68.865 20.758 -1.202 1.00 11.32 88 TYR A O 1
ATOM 684 N N . THR A 1 90 ? 66.766 21.296 -0.542 1.00 9.84 89 THR A N 1
ATOM 685 C CA . THR A 1 90 ? 66.970 22.716 -0.777 1.00 10.13 89 THR A CA 1
ATOM 686 C C . THR A 1 90 ? 66.925 23.456 0.569 1.00 10.00 89 THR A C 1
ATOM 687 O O . THR A 1 90 ? 66.001 23.286 1.338 1.00 11.43 89 THR A O 1
ATOM 691 N N . GLN A 1 91 ? 67.979 24.266 0.785 1.00 10.20 90 GLN A N 1
ATOM 692 C CA . GLN A 1 91 ? 68.076 25.148 1.939 1.00 10.81 90 GLN A CA 1
ATOM 693 C C . GLN A 1 91 ? 68.023 26.586 1.426 1.00 9.88 90 GLN A C 1
ATOM 694 O O . GLN A 1 91 ? 68.961 27.042 0.759 1.00 10.11 90 GLN A O 1
ATOM 700 N N . PHE A 1 92 ? 66.904 27.275 1.731 1.00 9.76 91 PHE A N 1
ATOM 701 C CA . PHE A 1 92 ? 66.839 28.691 1.351 1.00 9.96 91 PHE A CA 1
ATOM 702 C C . PHE A 1 92 ? 67.627 29.520 2.377 1.00 9.75 91 PHE A C 1
ATOM 703 O O . PHE A 1 92 ? 67.686 29.160 3.549 1.00 11.37 91 PHE A O 1
ATOM 711 N N . LEU A 1 93 ? 68.230 30.618 1.885 1.00 10.61 92 LEU A N 1
ATOM 712 C CA . LEU A 1 93 ? 69.034 31.521 2.707 1.00 10.80 92 LEU A CA 1
ATOM 713 C C . LEU A 1 93 ? 68.491 32.936 2.536 1.00 11.13 92 LEU A C 1
ATOM 714 O O . LEU A 1 93 ? 67.629 33.196 1.688 1.00 14.56 92 LEU A O 1
ATOM 719 N N . LYS A 1 94 ? 69.008 33.838 3.395 1.00 13.13 93 LYS A N 1
ATOM 720 C CA . LYS A 1 94 ? 68.548 35.224 3.473 1.00 15.70 93 LYS A CA 1
ATOM 721 C C . LYS A 1 94 ? 69.719 36.176 3.637 1.00 13.39 93 LYS A C 1
ATOM 722 O O . LYS A 1 94 ? 70.734 35.732 4.184 1.00 13.42 93 LYS A O 1
ATOM 728 N N . PRO A 1 95 ? 69.630 37.437 3.244 1.00 13.43 94 PRO A N 1
ATOM 729 C CA . PRO A 1 95 ? 70.712 38.387 3.572 1.00 14.58 94 PRO A CA 1
ATOM 730 C C . PRO A 1 95 ? 71.029 38.362 5.066 1.00 13.48 94 PRO A C 1
ATOM 731 O O . PRO A 1 95 ? 70.148 38.208 5.915 1.00 15.87 94 PRO A O 1
ATOM 735 N N . GLY A 1 96 ? 72.319 38.468 5.372 1.00 13.51 95 GLY A N 1
ATOM 736 C CA . GLY A 1 96 ? 72.720 38.522 6.780 1.00 15.15 95 GLY A CA 1
ATOM 737 C C . GLY A 1 96 ? 73.074 37.159 7.329 1.00 15.62 95 GLY A C 1
ATOM 738 O O . GLY A 1 96 ? 73.642 37.025 8.417 1.00 18.15 95 GLY A O 1
ATOM 739 N N . GLN A 1 97 ? 72.722 36.074 6.649 1.00 13.46 96 GLN A N 1
ATOM 740 C CA . GLN A 1 97 ? 73.098 34.727 7.074 1.00 12.70 96 GLN A CA 1
ATOM 741 C C . GLN A 1 97 ? 74.470 34.340 6.520 1.00 12.99 96 GLN A C 1
ATOM 742 O O . GLN A 1 97 ? 74.995 34.962 5.602 1.00 14.44 96 GLN A O 1
ATOM 748 N N . ALA A 1 98 ? 75.078 33.291 7.055 1.00 13.21 97 ALA A N 1
ATOM 749 C CA . ALA A 1 98 ? 76.288 32.732 6.442 1.00 13.36 97 ALA A CA 1
ATOM 750 C C . ALA A 1 98 ? 76.007 31.981 5.147 1.00 11.64 97 ALA A C 1
ATOM 751 O O . ALA A 1 98 ? 74.968 31.313 5.013 1.00 12.41 97 ALA A O 1
ATOM 753 N N . PRO A 1 99 ? 76.890 32.090 4.145 1.00 11.33 98 PRO A N 1
ATOM 754 C CA . PRO A 1 99 ? 76.673 31.395 2.869 1.00 11.69 98 PRO A CA 1
ATOM 755 C C . PRO A 1 99 ? 77.044 29.923 2.945 1.00 11.27 98 PRO A C 1
ATOM 756 O O . PRO A 1 99 ? 78.068 29.473 2.372 1.00 12.58 98 PRO A O 1
ATOM 760 N N . GLU A 1 100 ? 76.263 29.137 3.647 1.00 10.96 99 GLU A N 1
ATOM 761 C CA . GLU A 1 100 ? 76.558 27.737 3.834 1.00 10.45 99 GLU A CA 1
ATOM 762 C C . GLU A 1 100 ? 75.252 27.048 4.216 1.00 11.06 99 GLU A C 1
ATOM 763 O O . GLU A 1 100 ? 74.284 27.717 4.574 1.00 11.96 99 GLU A O 1
ATOM 769 N N . ALA A 1 101 ? 75.290 25.710 4.159 1.00 10.97 100 ALA A N 1
ATOM 770 C CA . ALA A 1 101 ? 74.112 24.918 4.549 1.00 10.85 100 ALA A CA 1
ATOM 771 C C . ALA A 1 101 ? 74.604 23.534 4.975 1.00 10.93 100 ALA A C 1
ATOM 772 O O . ALA A 1 101 ? 75.598 23.035 4.443 1.00 12.35 100 ALA A O 1
ATOM 774 N N . VAL A 1 102 ? 73.871 22.936 5.881 1.00 10.69 101 VAL A N 1
ATOM 775 C CA . VAL A 1 102 ? 74.119 21.594 6.382 1.00 12.03 101 VAL A CA 1
ATOM 776 C C . VAL A 1 102 ? 72.972 20.673 5.984 1.00 12.28 101 VAL A C 1
ATOM 777 O O . VAL A 1 102 ? 71.805 21.062 6.132 1.00 12.61 101 VAL A O 1
ATOM 781 N N . PHE A 1 103 ? 73.344 19.506 5.506 1.00 11.21 102 PHE A N 1
ATOM 782 C CA . PHE A 1 103 ? 72.366 18.496 5.078 1.00 12.29 102 PHE A CA 1
ATOM 783 C C . PHE A 1 103 ? 72.688 17.149 5.726 1.00 13.29 102 PHE A C 1
ATOM 784 O O . PHE A 1 103 ? 73.801 16.681 5.493 1.00 14.36 102 PHE A O 1
ATOM 792 N N . LEU A 1 104 ? 71.711 16.580 6.433 1.00 13.28 103 LEU A N 1
ATOM 793 C CA . LEU A 1 104 ? 71.923 15.234 7.001 1.00 15.07 103 LEU A CA 1
ATOM 794 C C . LEU A 1 104 ? 71.382 14.226 6.015 1.00 14.71 103 LEU A C 1
ATOM 795 O O . LEU A 1 104 ? 70.244 14.387 5.608 1.00 16.04 103 LEU A O 1
ATOM 800 N N . ILE A 1 105 ? 72.251 13.321 5.569 1.00 16.40 104 ILE A N 1
ATOM 801 C CA . ILE A 1 105 ? 71.931 12.420 4.478 1.00 16.47 104 ILE A CA 1
ATOM 802 C C . ILE A 1 105 ? 72.917 11.283 4.495 1.00 19.82 104 ILE A C 1
ATOM 803 O O . ILE A 1 105 ? 74.071 11.436 4.846 1.00 19.55 104 ILE A O 1
ATOM 808 N N . GLU A 1 106 ? 72.525 10.099 4.095 1.00 21.01 105 GLU A N 1
ATOM 809 C CA . GLU A 1 106 ? 73.457 9.018 3.853 1.00 22.98 105 GLU A CA 1
ATOM 810 C C . GLU A 1 106 ? 73.615 8.952 2.342 1.00 24.02 105 GLU A C 1
ATOM 811 O O . GLU A 1 106 ? 72.634 8.587 1.673 1.00 25.89 105 GLU A O 1
ATOM 817 N N . ALA A 1 107 ? 74.742 9.344 1.845 1.00 21.41 106 ALA A N 1
ATOM 818 C CA . ALA A 1 107 ? 74.977 9.317 0.400 1.00 19.98 106 ALA A CA 1
ATOM 819 C C . ALA A 1 107 ? 76.470 9.473 0.150 1.00 21.41 106 ALA A C 1
ATOM 820 O O . ALA A 1 107 ? 77.036 10.450 0.634 1.00 22.86 106 ALA A O 1
ATOM 822 N N . ALA A 1 108 ? 77.098 8.564 -0.579 1.00 20.36 107 ALA A N 1
ATOM 823 C CA . ALA A 1 108 ? 78.532 8.712 -0.818 1.00 21.86 107 ALA A CA 1
ATOM 824 C C . ALA A 1 108 ? 78.836 9.703 -1.928 1.00 19.61 107 ALA A C 1
ATOM 825 O O . ALA A 1 108 ? 79.895 10.346 -1.928 1.00 22.98 107 ALA A O 1
ATOM 827 N N . LYS A 1 109 ? 77.955 9.845 -2.909 1.00 21.47 108 LYS A N 1
ATOM 828 C CA . LYS A 1 109 ? 78.226 10.753 -4.016 1.00 21.15 108 LYS A CA 1
ATOM 829 C C . LYS A 1 109 ? 77.097 11.774 -4.032 1.00 17.49 108 LYS A C 1
ATOM 830 O O . LYS A 1 109 ? 75.921 11.432 -4.039 1.00 19.48 108 LYS A O 1
ATOM 836 N N . VAL A 1 110 ? 77.503 13.016 -4.032 1.00 15.41 109 VAL A N 1
ATOM 837 C CA . VAL A 1 110 ? 76.529 14.116 -4.000 1.00 13.80 109 VAL A CA 1
ATOM 838 C C . VAL A 1 110 ? 76.990 15.214 -4.943 1.00 13.42 109 VAL A C 1
ATOM 839 O O . VAL A 1 110 ? 78.153 15.368 -5.314 1.00 15.65 109 VAL A O 1
ATOM 843 N N . VAL A 1 111 ? 76.001 15.989 -5.394 1.00 13.10 110 VAL A N 1
ATOM 844 C CA . VAL A 1 111 ? 76.196 17.218 -6.170 1.00 11.74 110 VAL A CA 1
ATOM 845 C C . VAL A 1 111 ? 75.625 18.373 -5.349 1.00 11.29 110 VAL A C 1
ATOM 846 O O . VAL A 1 111 ? 74.507 18.279 -4.848 1.00 13.86 110 VAL A O 1
ATOM 850 N N . ALA A 1 112 ? 76.400 19.443 -5.186 1.00 10.49 111 ALA A N 1
ATOM 851 C CA . ALA A 1 112 ? 75.923 20.632 -4.482 1.00 10.54 111 ALA A CA 1
ATOM 852 C C . ALA A 1 112 ? 75.663 21.734 -5.492 1.00 9.22 111 ALA A C 1
ATOM 853 O O . ALA A 1 112 ? 76.469 21.895 -6.400 1.00 11.46 111 ALA A O 1
ATOM 855 N N . ARG A 1 113 ? 74.591 22.470 -5.331 1.00 10.50 112 ARG A N 1
ATOM 856 C CA . ARG A 1 113 ? 74.274 23.593 -6.174 1.00 10.03 112 ARG A CA 1
ATOM 857 C C . ARG A 1 113 ? 74.027 24.816 -5.302 1.00 9.13 112 ARG A C 1
ATOM 858 O O . ARG A 1 113 ? 73.662 24.702 -4.127 1.00 9.54 112 ARG A O 1
ATOM 866 N N . GLU A 1 114 ? 74.250 25.965 -5.928 1.00 9.17 113 GLU A N 1
ATOM 867 C CA . GLU A 1 114 ? 73.865 27.211 -5.242 1.00 9.21 113 GLU A CA 1
ATOM 868 C C . GLU A 1 114 ? 73.365 28.186 -6.326 1.00 9.17 113 GLU A C 1
ATOM 869 O O . GLU A 1 114 ? 73.848 28.128 -7.458 1.00 9.49 113 GLU A O 1
ATOM 875 N N . TYR A 1 115 ? 72.474 29.076 -5.910 1.00 8.68 114 TYR A N 1
ATOM 876 C CA . TYR A 1 115 ? 72.045 30.139 -6.828 1.00 9.31 114 TYR A CA 1
ATOM 877 C C . TYR A 1 115 ? 72.289 31.488 -6.184 1.00 9.23 114 TYR A C 1
ATOM 878 O O . TYR A 1 115 ? 71.809 31.769 -5.063 1.00 9.79 114 TYR A O 1
ATOM 887 N N . CYS A 1 116 ? 73.004 32.342 -6.920 1.00 9.05 115 CYS A N 1
ATOM 888 C CA . CYS A 1 116 ? 73.279 33.726 -6.531 1.00 10.54 115 CYS A CA 1
ATOM 889 C C . CYS A 1 116 ? 72.322 34.651 -7.268 1.00 10.40 115 CYS A C 1
ATOM 890 O O . CYS A 1 116 ? 72.128 34.513 -8.493 1.00 10.76 115 CYS A O 1
ATOM 893 N N . ASN A 1 117 ? 71.671 35.590 -6.566 1.00 10.49 116 ASN A N 1
ATOM 894 C CA . ASN A 1 117 ? 70.681 36.394 -7.295 1.00 11.48 116 ASN A CA 1
ATOM 895 C C . ASN A 1 117 ? 71.330 37.209 -8.410 1.00 11.01 116 ASN A C 1
ATOM 896 O O . ASN A 1 117 ? 70.615 37.550 -9.358 1.00 13.01 116 ASN A O 1
ATOM 901 N N . ILE A 1 118 ? 72.622 37.515 -8.314 1.00 10.78 117 ILE A N 1
ATOM 902 C CA . ILE A 1 118 ? 73.265 38.267 -9.393 1.00 12.33 117 ILE A CA 1
ATOM 903 C C . ILE A 1 118 ? 73.986 37.344 -10.383 1.00 11.62 117 ILE A C 1
ATOM 904 O O . ILE A 1 118 ? 73.881 37.517 -11.600 1.00 13.36 117 ILE A O 1
ATOM 909 N N . HIS A 1 119 ? 74.701 36.353 -9.834 1.00 11.67 118 HIS A N 1
ATOM 910 C CA . HIS A 1 119 ? 75.644 35.555 -10.647 1.00 11.13 118 HIS A CA 1
ATOM 911 C C . HIS A 1 119 ? 75.136 34.182 -11.022 1.00 11.70 118 HIS A C 1
ATOM 912 O O . HIS A 1 119 ? 75.896 33.400 -11.618 1.00 12.38 118 HIS A O 1
ATOM 919 N N . GLY A 1 120 ? 73.846 33.941 -10.761 1.00 11.13 119 GLY A N 1
ATOM 920 C CA . GLY A 1 120 ? 73.239 32.684 -11.311 1.00 11.59 119 GLY A CA 1
ATOM 921 C C . GLY A 1 120 ? 73.643 31.390 -10.609 1.00 9.86 119 GLY A C 1
ATOM 922 O O . GLY A 1 120 ? 73.910 31.336 -9.409 1.00 10.21 119 GLY A O 1
ATOM 923 N N . HIS A 1 121 ? 73.634 30.316 -11.413 1.00 9.80 120 HIS A N 1
ATOM 924 C CA . HIS A 1 121 ? 73.556 28.961 -10.884 1.00 9.64 120 HIS A CA 1
ATOM 925 C C . HIS A 1 121 ? 74.907 28.240 -10.980 1.00 9.99 120 HIS A C 1
ATOM 926 O O . HIS A 1 121 ? 75.549 28.349 -12.045 1.00 10.33 120 HIS A O 1
ATOM 933 N N . TRP A 1 122 ? 75.348 27.609 -9.879 1.00 9.82 121 TRP A N 1
ATOM 934 C CA . TRP A 1 122 ? 76.670 27.005 -9.796 1.00 10.68 121 TRP A CA 1
ATOM 935 C C . TRP A 1 122 ? 76.579 25.617 -9.142 1.00 9.77 121 TRP A C 1
ATOM 936 O O . TRP A 1 122 ? 75.709 25.389 -8.282 1.00 11.66 121 TRP A O 1
ATOM 947 N N . LYS A 1 123 ? 77.477 24.739 -9.524 1.00 10.41 122 LYS A N 1
ATOM 948 C CA . LYS A 1 123 ? 77.467 23.373 -8.959 1.00 11.34 122 LYS A CA 1
ATOM 949 C C . LYS A 1 123 ? 78.894 22.798 -8.837 1.00 11.43 122 LYS A C 1
ATOM 950 O O . LYS A 1 123 ? 79.835 23.282 -9.494 1.00 13.33 122 LYS A O 1
ATOM 956 N N . ALA A 1 124 ? 78.963 21.780 -7.971 1.00 11.16 123 ALA A N 1
ATOM 957 C CA . ALA A 1 124 ? 80.189 21.002 -7.793 1.00 12.66 123 ALA A CA 1
ATOM 958 C C . ALA A 1 124 ? 79.787 19.619 -7.336 1.00 12.53 123 ALA A C 1
ATOM 959 O O . ALA A 1 124 ? 78.695 19.434 -6.872 1.00 13.42 123 ALA A O 1
ATOM 961 N N . GLU A 1 125 ? 80.716 18.664 -7.441 1.00 14.76 124 GLU A N 1
ATOM 962 C CA . GLU A 1 125 ? 80.420 17.322 -6.983 1.00 15.83 124 GLU A CA 1
ATOM 963 C C . GLU A 1 125 ? 81.615 16.769 -6.238 1.00 15.55 124 GLU A C 1
ATOM 964 O O . GLU A 1 125 ? 82.742 17.217 -6.518 1.00 19.84 124 GLU A O 1
ATOM 970 N N . ASN A 1 126 ? 81.317 15.827 -5.364 1.00 16.72 125 ASN A N 1
ATOM 971 C CA . ASN A 1 126 ? 82.409 15.126 -4.688 1.00 19.13 125 ASN A CA 1
ATOM 972 C C . ASN A 1 126 ? 82.732 13.843 -5.415 1.00 22.76 125 ASN A C 1
ATOM 973 O O . ASN A 1 126 ? 82.308 13.594 -6.539 1.00 25.83 125 ASN A O 1
ATOM 979 N N . PRO B 1 2 ? 53.251 34.342 -8.156 1.00 15.19 1 PRO B N 1
ATOM 980 C CA . PRO B 1 2 ? 53.531 33.013 -7.501 1.00 14.77 1 PRO B CA 1
ATOM 981 C C . PRO B 1 2 ? 54.348 33.198 -6.227 1.00 13.26 1 PRO B C 1
ATOM 982 O O . PRO B 1 2 ? 55.012 34.214 -6.084 1.00 14.62 1 PRO B O 1
ATOM 986 N N . GLU B 1 3 ? 54.245 32.254 -5.322 1.00 13.59 2 GLU B N 1
ATOM 987 C CA . GLU B 1 3 ? 54.942 32.282 -4.046 1.00 14.28 2 GLU B CA 1
ATOM 988 C C . GLU B 1 3 ? 55.832 31.057 -3.860 1.00 13.49 2 GLU B C 1
ATOM 989 O O . GLU B 1 3 ? 55.513 29.984 -4.360 1.00 12.30 2 GLU B O 1
ATOM 995 N N . ARG B 1 4 ? 56.931 31.255 -3.128 1.00 12.32 3 ARG B N 1
ATOM 996 C CA . ARG B 1 4 ? 57.895 30.183 -2.890 1.00 12.17 3 ARG B CA 1
ATOM 997 C C . ARG B 1 4 ? 57.203 28.902 -2.396 1.00 10.28 3 ARG B C 1
ATOM 998 O O . ARG B 1 4 ? 56.349 29.018 -1.507 1.00 13.65 3 ARG B O 1
ATOM 1006 N N . LEU B 1 5 ? 57.601 27.799 -2.981 1.00 11.01 4 LEU B N 1
ATOM 1007 C CA . LEU B 1 5 ? 57.130 26.444 -2.660 1.00 11.99 4 LEU B CA 1
ATOM 1008 C C . LEU B 1 5 ? 55.780 26.098 -3.292 1.00 11.71 4 LEU B C 1
ATOM 1009 O O . LEU B 1 5 ? 55.397 24.912 -3.248 1.00 11.63 4 LEU B O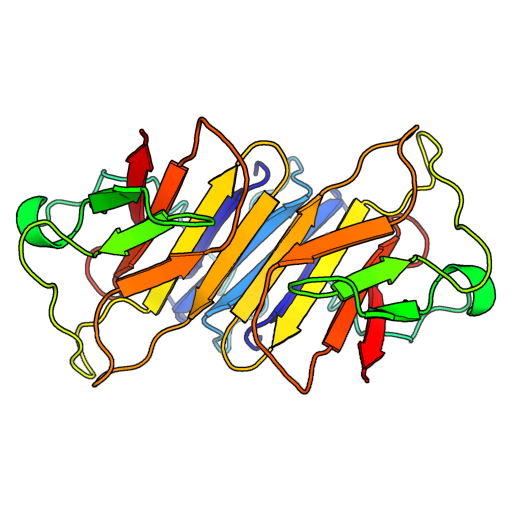 1
ATOM 1014 N N . GLN B 1 6 ? 55.092 27.024 -3.936 1.00 11.10 5 GLN B N 1
ATOM 1015 C CA . GLN B 1 6 ? 53.938 26.572 -4.734 1.00 12.02 5 GLN B CA 1
ATOM 1016 C C . GLN B 1 6 ? 54.380 25.640 -5.860 1.00 11.06 5 GLN B C 1
ATOM 1017 O O . GLN B 1 6 ? 55.471 25.782 -6.431 1.00 11.83 5 GLN B O 1
ATOM 1023 N N . VAL B 1 7 ? 53.497 24.726 -6.213 1.00 11.17 6 VAL B N 1
ATOM 1024 C CA . VAL B 1 7 ? 53.663 23.772 -7.288 1.00 10.49 6 VAL B CA 1
ATOM 1025 C C . VAL B 1 7 ? 52.669 24.033 -8.411 1.00 10.91 6 VAL B C 1
ATOM 1026 O O . VAL B 1 7 ? 51.469 24.149 -8.078 1.00 12.28 6 VAL B O 1
ATOM 1030 N N . TYR B 1 8 ? 53.153 24.137 -9.644 1.00 10.62 7 TYR B N 1
ATOM 1031 C CA . TYR B 1 8 ? 52.313 24.472 -10.806 1.00 11.04 7 TYR B CA 1
ATOM 1032 C C . TYR B 1 8 ? 52.477 23.391 -11.850 1.00 10.63 7 TYR B C 1
ATOM 1033 O O . TYR B 1 8 ? 53.608 22.898 -12.065 1.00 11.80 7 TYR B O 1
ATOM 1042 N N . LYS B 1 9 ? 51.409 22.980 -12.505 1.00 11.84 8 LYS B N 1
ATOM 1043 C CA . LYS B 1 9 ? 51.417 21.968 -13.545 1.00 11.01 8 LYS B CA 1
ATOM 1044 C C . LYS B 1 9 ? 50.905 22.496 -14.866 1.00 11.94 8 LYS B C 1
ATOM 1045 O O . LYS B 1 9 ? 49.884 23.191 -14.919 1.00 13.00 8 LYS B O 1
ATOM 1051 N N . CYS B 1 10 ? 51.581 22.150 -15.961 1.00 11.94 9 CYS B N 1
ATOM 1052 C CA . CYS B 1 10 ? 50.983 22.331 -17.284 1.00 14.42 9 CYS B CA 1
ATOM 1053 C C . CYS B 1 10 ? 50.113 21.124 -17.620 1.00 13.34 9 CYS B C 1
ATOM 1054 O O . CYS B 1 10 ? 50.616 20.001 -17.757 1.00 14.16 9 CYS B O 1
ATOM 1057 N N . GLU B 1 11 ? 48.829 21.353 -17.785 1.00 14.15 10 GLU B N 1
ATOM 1058 C CA . GLU B 1 11 ? 47.903 20.270 -18.091 1.00 14.78 10 GLU B CA 1
ATOM 1059 C C . GLU B 1 11 ? 48.021 19.816 -19.534 1.00 15.60 10 GLU B C 1
ATOM 1060 O O . GLU B 1 11 ? 47.420 18.799 -19.904 1.00 18.60 10 GLU B O 1
ATOM 1066 N N . VAL B 1 12 ? 48.809 20.494 -20.389 1.00 15.31 11 VAL B N 1
ATOM 1067 C CA . VAL B 1 12 ? 48.942 19.989 -21.767 1.00 15.41 11 VAL B CA 1
ATOM 1068 C C . VAL B 1 12 ? 50.109 19.052 -21.853 1.00 14.28 11 VAL B C 1
ATOM 1069 O O . VAL B 1 12 ? 49.960 17.939 -22.248 1.00 16.43 11 VAL B O 1
ATOM 1073 N N . CYS B 1 13 ? 51.334 19.513 -21.427 1.00 14.51 12 CYS B N 1
ATOM 1074 C CA . CYS B 1 13 ? 52.519 18.659 -21.603 1.00 14.70 12 CYS B CA 1
ATOM 1075 C C . CYS B 1 13 ? 53.004 17.948 -20.342 1.00 12.67 12 CYS B C 1
ATOM 1076 O O . CYS B 1 13 ? 53.879 17.084 -20.424 1.00 13.31 12 CYS B O 1
ATOM 1079 N N . GLY B 1 14 ? 52.456 18.299 -19.196 1.00 12.90 13 GLY B N 1
ATOM 1080 C CA . GLY B 1 14 ? 52.824 17.579 -17.949 1.00 13.57 13 GLY B CA 1
ATOM 1081 C C . GLY B 1 14 ? 54.017 18.201 -17.238 1.00 12.28 13 GLY B C 1
ATOM 1082 O O . GLY B 1 14 ? 54.389 17.657 -16.169 1.00 12.75 13 GLY B O 1
ATOM 1083 N N . ASN B 1 15 ? 54.625 19.267 -17.740 1.00 11.25 14 ASN B N 1
ATOM 1084 C CA . ASN B 1 15 ? 55.636 19.946 -16.879 1.00 12.49 14 ASN B CA 1
ATOM 1085 C C . ASN B 1 15 ? 55.059 20.256 -15.508 1.00 11.44 14 ASN B C 1
ATOM 1086 O O . ASN B 1 15 ? 53.910 20.742 -15.405 1.00 11.55 14 ASN B O 1
ATOM 1091 N N . ILE B 1 16 ? 55.844 20.004 -14.452 1.00 10.18 15 ILE B N 1
ATOM 1092 C CA . ILE B 1 16 ? 55.435 20.424 -13.104 1.00 10.85 15 ILE B CA 1
ATOM 1093 C C . ILE B 1 16 ? 56.652 21.123 -12.502 1.00 9.42 15 ILE B C 1
ATOM 1094 O O . ILE B 1 16 ? 57.747 20.584 -12.594 1.00 10.27 15 ILE B O 1
ATOM 1099 N N . VAL B 1 17 ? 56.406 22.318 -11.943 1.00 10.20 16 VAL B N 1
ATOM 1100 C CA . VAL B 1 17 ? 57.544 23.091 -11.399 1.00 10.48 16 VAL B CA 1
ATOM 1101 C C . VAL B 1 17 ? 57.182 23.529 -9.988 1.00 9.34 16 VAL B C 1
ATOM 1102 O O . VAL B 1 17 ? 56.015 23.643 -9.611 1.00 10.92 16 VAL B O 1
ATOM 1106 N N . GLU B 1 18 ? 58.216 23.776 -9.219 1.00 9.37 17 GLU B N 1
ATOM 1107 C CA . GLU B 1 18 ? 58.103 24.302 -7.862 1.00 9.94 17 GLU B CA 1
ATOM 1108 C C . GLU B 1 18 ? 58.747 25.683 -7.802 1.00 9.77 17 GLU B C 1
ATOM 1109 O O . GLU B 1 18 ? 59.875 25.856 -8.323 1.00 10.47 17 GLU B O 1
ATOM 1115 N N . VAL B 1 19 ? 58.058 26.625 -7.166 1.00 9.45 18 VAL B N 1
ATOM 1116 C CA . VAL B 1 19 ? 58.597 28.010 -7.144 1.00 10.29 18 VAL B CA 1
ATOM 1117 C C . VAL B 1 19 ? 59.717 28.120 -6.152 1.00 9.07 18 VAL B C 1
ATOM 1118 O O . VAL B 1 19 ? 59.524 27.815 -4.986 1.00 10.86 18 VAL B O 1
ATOM 1122 N N . LEU B 1 20 ? 60.889 28.546 -6.600 1.00 9.25 19 LEU B N 1
ATOM 1123 C CA . LEU B 1 20 ? 62.002 28.838 -5.703 1.00 9.83 19 LEU B CA 1
ATOM 1124 C C . LEU B 1 20 ? 62.129 30.321 -5.381 1.00 9.37 19 LEU B C 1
ATOM 1125 O O . LEU B 1 20 ? 62.633 30.669 -4.314 1.00 12.26 19 LEU B O 1
ATOM 1130 N N . ASN B 1 21 ? 61.669 31.189 -6.289 1.00 10.24 20 ASN B N 1
ATOM 1131 C CA . ASN B 1 21 ? 61.605 32.627 -6.022 1.00 10.95 20 ASN B CA 1
ATOM 1132 C C . ASN B 1 21 ? 60.286 33.121 -6.597 1.00 11.05 20 ASN B C 1
ATOM 1133 O O . ASN B 1 21 ? 60.018 32.866 -7.765 1.00 10.96 20 ASN B O 1
ATOM 1138 N N . GLY B 1 22 ? 59.463 33.814 -5.790 1.00 11.63 21 GLY B N 1
ATOM 1139 C CA . GLY B 1 22 ? 58.192 34.248 -6.317 1.00 14.09 21 GLY B CA 1
ATOM 1140 C C . GLY B 1 22 ? 58.300 35.536 -7.089 1.00 14.76 21 GLY B C 1
ATOM 1141 O O . GLY B 1 22 ? 59.379 36.076 -7.359 1.00 16.47 21 GLY B O 1
ATOM 1142 N N . GLY B 1 23 ? 57.159 36.019 -7.500 1.00 15.46 22 GLY B N 1
ATOM 1143 C CA . GLY B 1 23 ? 57.142 37.212 -8.394 1.00 15.17 22 GLY B CA 1
ATOM 1144 C C . GLY B 1 23 ? 55.690 37.409 -8.817 1.00 14.06 22 GLY B C 1
ATOM 1145 O O . GLY B 1 23 ? 54.806 36.592 -8.463 1.00 17.15 22 GLY B O 1
ATOM 1146 N N . ILE B 1 24 ? 55.456 38.497 -9.559 1.00 14.14 23 ILE B N 1
ATOM 1147 C CA . ILE B 1 24 ? 54.034 38.763 -9.871 1.00 17.90 23 ILE B CA 1
ATOM 1148 C C . ILE B 1 24 ? 53.582 38.158 -11.187 1.00 16.22 23 ILE B C 1
ATOM 1149 O O . ILE B 1 24 ? 52.363 38.068 -11.401 1.00 17.29 23 ILE B O 1
ATOM 1154 N N . GLY B 1 25 ? 54.470 37.692 -12.098 1.00 14.47 24 GLY B N 1
ATOM 1155 C CA . GLY B 1 25 ? 53.970 37.177 -13.384 1.00 15.27 24 GLY B CA 1
ATOM 1156 C C . GLY B 1 25 ? 53.305 35.810 -13.272 1.00 14.44 24 GLY B C 1
ATOM 1157 O O . GLY B 1 25 ? 53.614 34.951 -12.409 1.00 15.24 24 GLY B O 1
ATOM 1158 N N . GLU B 1 26 ? 52.363 35.578 -14.179 1.00 14.85 25 GLU B N 1
ATOM 1159 C CA . GLU B 1 26 ? 51.685 34.298 -14.196 1.00 16.10 25 GLU B CA 1
ATOM 1160 C C . GLU B 1 26 ? 52.513 33.301 -14.994 1.00 14.05 25 GLU B C 1
ATOM 1161 O O . GLU B 1 26 ? 52.899 33.581 -16.134 1.00 15.44 25 GLU B O 1
ATOM 1167 N N . LEU B 1 27 ? 52.754 32.103 -14.447 1.00 13.39 26 LEU B N 1
ATOM 1168 C CA . LEU B 1 27 ? 53.500 31.103 -15.197 1.00 12.55 26 LEU B CA 1
ATOM 1169 C C . LEU B 1 27 ? 52.627 30.458 -16.281 1.00 12.25 26 LEU B C 1
ATOM 1170 O O . LEU B 1 27 ? 51.449 30.113 -16.016 1.00 13.63 26 LEU B O 1
ATOM 1175 N N . VAL B 1 28 ? 53.260 30.310 -17.454 1.00 12.30 27 VAL B N 1
ATOM 1176 C CA . VAL B 1 28 ? 52.571 29.851 -18.665 1.00 15.35 27 VAL B CA 1
ATOM 1177 C C . VAL B 1 28 ? 53.352 28.705 -19.291 1.00 14.30 27 VAL B C 1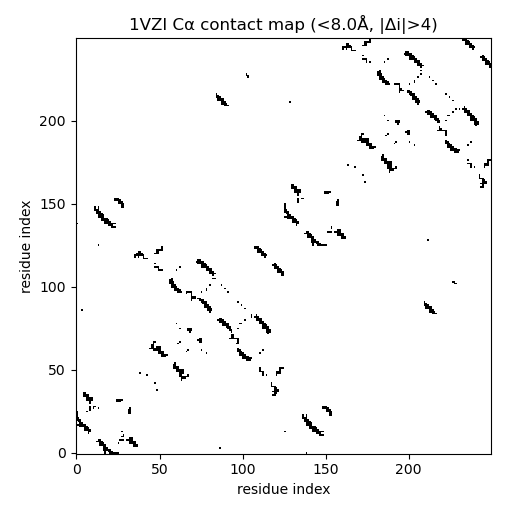
ATOM 1178 O O . VAL B 1 28 ? 54.587 28.714 -19.243 1.00 14.86 27 VAL B O 1
ATOM 1182 N N . CYS B 1 29 ? 52.604 27.745 -19.858 1.00 14.08 28 CYS B N 1
ATOM 1183 C CA . CYS B 1 29 ? 53.258 26.668 -20.602 1.00 14.38 28 CYS B CA 1
ATOM 1184 C C . CYS B 1 29 ? 52.255 26.213 -21.653 1.00 14.90 28 CYS B C 1
ATOM 1185 O O . CYS B 1 29 ? 51.062 26.145 -21.322 1.00 15.70 28 CYS B O 1
ATOM 1188 N N . CYS B 1 30 ? 52.719 25.904 -22.867 1.00 16.90 29 CYS B N 1
ATOM 1189 C CA . CYS B 1 30 ? 51.819 25.397 -23.889 1.00 17.45 29 CYS B CA 1
ATOM 1190 C C . CYS B 1 30 ? 50.646 26.361 -24.105 1.00 18.36 29 CYS B C 1
ATOM 1191 O O . CYS B 1 30 ? 49.507 25.919 -24.324 1.00 21.63 29 CYS B O 1
ATOM 1194 N N . ASN B 1 31 ? 50.935 27.655 -24.070 1.00 19.42 30 ASN B N 1
ATOM 1195 C CA . ASN B 1 31 ? 49.999 28.750 -24.400 1.00 22.92 30 ASN B CA 1
ATOM 1196 C C . ASN B 1 31 ? 48.813 28.797 -23.455 1.00 20.73 30 ASN B C 1
ATOM 1197 O O . ASN B 1 31 ? 47.717 29.260 -23.791 1.00 24.09 30 ASN B O 1
ATOM 1202 N N . GLN B 1 32 ? 48.988 28.307 -22.214 1.00 19.68 31 GLN B N 1
ATOM 1203 C CA . GLN B 1 32 ? 47.940 28.507 -21.229 1.00 21.03 31 GLN B CA 1
ATOM 1204 C C . GLN B 1 32 ? 48.540 28.627 -19.823 1.00 17.05 31 GLN B C 1
ATOM 1205 O O . GLN B 1 32 ? 49.672 28.181 -19.547 1.00 16.75 31 GLN B O 1
ATOM 1211 N N . ASP B 1 33 ? 47.767 29.248 -18.935 1.00 17.54 32 ASP B N 1
ATOM 1212 C CA . ASP B 1 33 ? 48.312 29.399 -17.574 1.00 17.27 32 ASP B CA 1
ATOM 1213 C C . ASP B 1 33 ? 48.520 28.056 -16.926 1.00 16.11 32 ASP B C 1
ATOM 1214 O O . ASP B 1 33 ? 47.658 27.162 -16.992 1.00 17.88 32 ASP B O 1
ATOM 1219 N N . MET B 1 34 ? 49.679 27.884 -16.281 1.00 13.59 33 MET B N 1
ATOM 1220 C CA . MET B 1 34 ? 49.883 26.678 -15.513 1.00 13.16 33 MET B CA 1
ATOM 1221 C C . MET B 1 34 ? 48.908 26.655 -14.340 1.00 12.98 33 MET B C 1
ATOM 1222 O O . MET B 1 34 ? 48.551 27.721 -13.772 1.00 15.12 33 MET B O 1
ATOM 1227 N N . LYS B 1 35 ? 48.496 25.460 -13.928 1.00 13.38 34 LYS B N 1
ATOM 1228 C CA . LYS B 1 35 ? 47.561 25.291 -12.806 1.00 14.18 34 LYS B CA 1
ATOM 1229 C C . LYS B 1 35 ? 48.286 25.190 -11.487 1.00 13.45 34 LYS B C 1
ATOM 1230 O O . LYS B 1 35 ? 49.199 24.370 -11.268 1.00 13.65 34 LYS B O 1
ATOM 1236 N N . LEU B 1 36 ? 47.842 26.007 -10.534 1.00 13.78 35 LEU B N 1
ATOM 1237 C CA . LEU B 1 36 ? 48.327 25.930 -9.182 1.00 13.45 35 LEU B CA 1
ATOM 1238 C C . LEU B 1 36 ? 47.789 24.641 -8.522 1.00 13.53 35 LEU B C 1
ATOM 1239 O O . LEU B 1 36 ? 46.552 24.424 -8.480 1.00 15.62 35 LEU B O 1
ATOM 1244 N N . MET B 1 37 ? 48.677 23.804 -8.045 1.00 12.39 36 MET B N 1
ATOM 1245 C CA . MET B 1 37 ? 48.262 22.525 -7.487 1.00 13.32 36 MET B CA 1
ATOM 1246 C C . MET B 1 37 ? 48.141 22.742 -5.988 1.00 13.78 36 MET B C 1
ATOM 1247 O O . MET B 1 37 ? 49.049 22.500 -5.197 1.00 14.19 36 MET B O 1
ATOM 1252 N N . SER B 1 38 ? 46.987 23.205 -5.552 1.00 15.08 37 SER B N 1
ATOM 1253 C CA . SER B 1 38 ? 46.717 23.527 -4.145 1.00 15.69 37 SER B CA 1
ATOM 1254 C C . SER B 1 38 ? 46.544 22.252 -3.345 1.00 16.02 37 SER B C 1
ATOM 1255 O O . SER B 1 38 ? 45.905 21.304 -3.793 1.00 17.69 37 SER B O 1
ATOM 1258 N N . GLU B 1 39 ? 47.149 22.218 -2.177 1.00 15.52 38 GLU B N 1
ATOM 1259 C CA . GLU B 1 39 ? 47.167 20.951 -1.456 1.00 14.90 38 GLU B CA 1
ATOM 1260 C C . GLU B 1 39 ? 45.785 20.570 -0.929 1.00 17.00 38 GLU B C 1
ATOM 1261 O O . GLU B 1 39 ? 45.049 21.434 -0.453 1.00 18.18 38 GLU B O 1
ATOM 1267 N N . ASN B 1 40 ? 45.447 19.294 -0.947 1.00 15.95 39 ASN B N 1
ATOM 1268 C CA . ASN B 1 40 ? 44.274 18.751 -0.246 1.00 18.34 39 ASN B CA 1
ATOM 1269 C C . ASN B 1 40 ? 42.999 19.344 -0.834 1.00 17.94 39 ASN B C 1
ATOM 1270 O O . ASN B 1 40 ? 42.036 19.532 -0.071 1.00 23.43 39 ASN B O 1
ATOM 1275 N N . THR B 1 41 ? 42.964 19.586 -2.117 1.00 19.48 40 THR B N 1
ATOM 1276 C CA . THR B 1 41 ? 41.764 20.073 -2.772 1.00 18.94 40 THR B CA 1
ATOM 1277 C C . THR B 1 41 ? 41.137 19.040 -3.698 1.00 18.72 40 THR B C 1
ATOM 1278 O O . THR B 1 41 ? 39.969 19.189 -4.065 1.00 24.71 40 THR B O 1
ATOM 1282 N N . VAL B 1 42 ? 41.822 18.020 -4.132 1.00 19.25 41 VAL B N 1
ATOM 1283 C CA . VAL B 1 42 ? 41.225 17.041 -5.062 1.00 20.21 41 VAL B CA 1
ATOM 1284 C C . VAL B 1 42 ? 40.344 16.047 -4.337 1.00 20.10 41 VAL B C 1
ATOM 1285 O O . VAL B 1 42 ? 40.547 15.698 -3.173 1.00 22.06 41 VAL B O 1
ATOM 1289 N N . ASP B 1 43 ? 39.325 15.600 -5.088 1.00 19.42 42 ASP B N 1
ATOM 1290 C CA . ASP B 1 43 ? 38.469 14.533 -4.598 1.00 22.61 42 ASP B CA 1
ATOM 1291 C C . ASP B 1 43 ? 39.203 13.205 -4.744 1.00 22.34 42 ASP B C 1
ATOM 1292 O O . ASP B 1 43 ? 39.228 12.615 -5.849 1.00 27.72 42 ASP B O 1
ATOM 1297 N N . ALA B 1 44 ? 39.828 12.784 -3.640 1.00 18.83 43 ALA B N 1
ATOM 1298 C CA . ALA B 1 44 ? 40.633 11.549 -3.610 1.00 18.88 43 ALA B CA 1
ATOM 1299 C C . ALA B 1 44 ? 40.576 10.970 -2.201 1.00 16.14 43 ALA B C 1
ATOM 1300 O O . ALA B 1 44 ? 40.205 11.755 -1.297 1.00 16.80 43 ALA B O 1
ATOM 1302 N N . ALA B 1 45 ? 40.944 9.681 -2.050 1.00 15.44 44 ALA B N 1
ATOM 1303 C CA . ALA B 1 45 ? 40.875 9.107 -0.706 1.00 16.13 44 ALA B CA 1
ATOM 1304 C C . ALA B 1 45 ? 41.941 9.728 0.208 1.00 14.23 44 ALA B C 1
ATOM 1305 O O . ALA B 1 45 ? 43.158 9.569 -0.008 1.00 14.93 44 ALA B O 1
ATOM 1307 N N . LYS B 1 46 ? 41.532 10.387 1.277 1.00 14.74 45 LYS B N 1
ATOM 1308 C CA . LYS B 1 46 ? 42.523 10.898 2.243 1.00 15.96 45 LYS B CA 1
ATOM 1309 C C . LYS B 1 46 ? 43.311 9.749 2.866 1.00 15.88 45 LYS B C 1
ATOM 1310 O O . LYS B 1 46 ? 44.505 9.904 3.219 1.00 16.13 45 LYS B O 1
ATOM 1316 N N . ALA B 1 47 ? 42.691 8.567 3.084 1.00 15.20 46 ALA B N 1
ATOM 1317 C CA . ALA B 1 47 ? 43.439 7.484 3.697 1.00 15.16 46 ALA B CA 1
ATOM 1318 C C . ALA B 1 47 ? 44.659 7.117 2.901 1.00 15.29 46 ALA B C 1
ATOM 1319 O O . ALA B 1 47 ? 45.634 6.587 3.469 1.00 16.47 46 ALA B O 1
ATOM 1321 N N . LYS B 1 48 ? 44.611 7.315 1.546 1.00 14.95 47 LYS B N 1
ATOM 1322 C CA . LYS B 1 48 ? 45.774 6.910 0.757 1.00 15.73 47 LYS B CA 1
ATOM 1323 C C . LYS B 1 48 ? 46.684 8.113 0.398 1.00 15.61 47 LYS B C 1
ATOM 1324 O O . LYS B 1 48 ? 47.783 7.845 -0.124 1.00 16.89 47 LYS B O 1
ATOM 1330 N N . HIS B 1 49 ? 46.205 9.324 0.616 1.00 14.49 48 HIS B N 1
ATOM 1331 C CA . HIS B 1 49 ? 46.942 10.499 0.112 1.00 14.52 48 HIS B CA 1
ATOM 1332 C C . HIS B 1 49 ? 47.453 11.422 1.215 1.00 15.07 48 HIS B C 1
ATOM 1333 O O . HIS B 1 49 ? 48.460 12.100 0.930 1.00 14.78 48 HIS B O 1
ATOM 1340 N N . VAL B 1 50 ? 46.777 11.565 2.348 1.00 14.10 49 VAL B N 1
ATOM 1341 C CA . VAL B 1 50 ? 47.305 12.549 3.342 1.00 14.69 49 VAL B CA 1
ATOM 1342 C C . VAL B 1 50 ? 48.540 11.917 3.962 1.00 14.41 49 VAL B C 1
ATOM 1343 O O . VAL B 1 50 ? 48.534 10.790 4.443 1.00 16.67 49 VAL B O 1
ATOM 1347 N N . PRO B 1 51 ? 49.699 12.594 3.909 1.00 14.46 50 PRO B N 1
ATOM 1348 C CA . PRO B 1 51 ? 50.896 12.000 4.495 1.00 15.39 50 PRO B CA 1
ATOM 1349 C C . PRO B 1 51 ? 50.738 11.778 6.002 1.00 16.32 50 PRO B C 1
ATOM 1350 O O . PRO B 1 51 ? 50.093 12.547 6.698 1.00 18.12 50 PRO B O 1
ATOM 1354 N N . VAL B 1 52 ? 51.351 10.697 6.408 1.00 17.07 51 VAL B N 1
ATOM 1355 C CA . VAL B 1 52 ? 51.496 10.366 7.823 1.00 18.67 51 VAL B CA 1
ATOM 1356 C C . VAL B 1 52 ? 52.944 10.608 8.263 1.00 17.40 51 VAL B C 1
ATOM 1357 O O . VAL B 1 52 ? 53.877 10.054 7.694 1.00 19.47 51 VAL B O 1
ATOM 1361 N N . ILE B 1 53 ? 53.115 11.407 9.323 1.00 17.99 52 ILE B N 1
ATOM 1362 C CA . ILE B 1 53 ? 54.442 11.832 9.742 1.00 16.74 52 ILE B CA 1
ATOM 1363 C C . ILE B 1 53 ? 54.766 11.102 11.044 1.00 17.19 52 ILE B C 1
ATOM 1364 O O . ILE B 1 53 ? 54.018 11.204 12.032 1.00 19.67 52 ILE B O 1
ATOM 1369 N N . GLU B 1 54 ? 55.851 10.358 11.002 1.00 20.86 53 GLU B N 1
ATOM 1370 C CA . GLU B 1 54 ? 56.320 9.564 12.126 1.00 21.46 53 GLU B CA 1
ATOM 1371 C C . GLU B 1 54 ? 57.686 10.061 12.540 1.00 23.90 53 GLU B C 1
ATOM 1372 O O . GLU B 1 54 ? 58.640 10.033 11.772 1.00 21.86 53 GLU B O 1
ATOM 1378 N N . LYS B 1 55 ? 57.803 10.502 13.795 1.00 23.56 54 LYS B N 1
ATOM 1379 C CA . LYS B 1 55 ? 59.071 10.961 14.337 1.00 23.96 54 LYS B CA 1
ATOM 1380 C C . LYS B 1 55 ? 59.940 9.730 14.526 1.00 25.35 54 LYS B C 1
ATOM 1381 O O . LYS B 1 55 ? 59.482 8.715 15.063 1.00 29.02 54 LYS B O 1
ATOM 1387 N N . ILE B 1 56 ? 61.171 9.802 14.089 1.00 26.43 55 ILE B N 1
ATOM 1388 C CA . ILE B 1 56 ? 62.100 8.697 14.227 1.00 29.48 55 ILE B CA 1
ATOM 1389 C C . ILE B 1 56 ? 63.380 9.302 14.805 1.00 33.30 55 ILE B C 1
ATOM 1390 O O . ILE B 1 56 ? 63.435 10.534 14.910 1.00 29.28 55 ILE B O 1
ATOM 1395 N N . ASP B 1 57 ? 64.308 8.404 15.168 1.00 33.44 56 ASP B N 1
ATOM 1396 C CA . ASP B 1 57 ? 65.640 8.827 15.577 1.00 36.60 56 ASP B CA 1
ATOM 1397 C C . ASP B 1 57 ? 66.377 9.549 14.431 1.00 36.33 56 ASP B C 1
ATOM 1398 O O . ASP B 1 57 ? 66.719 8.969 13.388 1.00 37.75 56 ASP B O 1
ATOM 1403 N N . GLY B 1 58 ? 66.609 10.826 14.733 1.00 31.99 57 GLY B N 1
ATOM 1404 C CA . GLY B 1 58 ? 67.320 11.696 13.786 1.00 29.61 57 GLY B CA 1
ATOM 1405 C C . GLY B 1 58 ? 66.459 12.273 12.689 1.00 28.70 57 GLY B C 1
ATOM 1406 O O . GLY B 1 58 ? 67.058 12.904 11.803 1.00 28.15 57 GLY B O 1
ATOM 1407 N N . GLY B 1 59 ? 65.147 12.130 12.729 1.00 25.67 58 GLY B N 1
ATOM 1408 C CA . GLY B 1 59 ? 64.357 12.848 11.684 1.00 24.57 58 GLY B CA 1
ATOM 1409 C C . GLY B 1 59 ? 62.915 12.407 11.734 1.00 22.42 58 GLY B C 1
ATOM 1410 O O . GLY B 1 59 ? 62.260 12.214 12.788 1.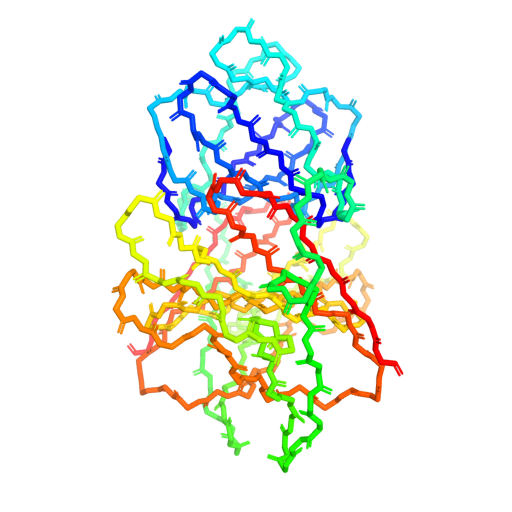00 22.85 58 GLY B O 1
ATOM 1411 N N . TYR B 1 60 ? 62.363 12.230 10.546 1.00 18.63 59 TYR B N 1
ATOM 1412 C CA . TYR B 1 60 ? 60.989 11.831 10.299 1.00 19.35 59 TYR B CA 1
ATOM 1413 C C . TYR B 1 60 ? 60.929 10.808 9.159 1.00 17.71 59 TYR B C 1
ATOM 1414 O O . TYR B 1 60 ? 61.663 10.887 8.172 1.00 18.21 59 TYR B O 1
ATOM 1423 N N . LYS B 1 61 ? 60.023 9.854 9.295 1.00 19.06 60 LYS B N 1
ATOM 1424 C CA . LYS B 1 61 ? 59.557 8.996 8.243 1.00 18.04 60 LYS B CA 1
ATOM 1425 C C . LYS B 1 61 ? 58.177 9.490 7.790 1.00 17.96 60 LYS B C 1
ATOM 1426 O O . LYS B 1 61 ? 57.298 9.742 8.609 1.00 21.73 60 LYS B O 1
ATOM 1432 N N . VAL B 1 62 ? 57.980 9.722 6.489 1.00 16.29 61 VAL B N 1
ATOM 1433 C CA . VAL B 1 62 ? 56.683 10.154 5.933 1.00 15.01 61 VAL B CA 1
ATOM 1434 C C . VAL B 1 62 ? 56.129 8.997 5.118 1.00 15.04 61 VAL B C 1
ATOM 1435 O O . VAL B 1 62 ? 56.823 8.483 4.256 1.00 16.19 61 VAL B O 1
ATOM 1439 N N . LYS B 1 63 ? 54.935 8.540 5.463 1.00 16.14 62 LYS B N 1
ATOM 1440 C CA . LYS B 1 63 ? 54.261 7.476 4.727 1.00 17.02 62 LYS B CA 1
ATOM 1441 C C . LYS B 1 63 ? 53.023 8.001 4.015 1.00 15.44 62 LYS B C 1
ATOM 1442 O O . LYS B 1 63 ? 52.242 8.806 4.564 1.00 17.42 62 LYS B O 1
ATOM 1448 N N . VAL B 1 64 ? 52.780 7.570 2.769 1.00 16.04 63 VAL B N 1
ATOM 1449 C CA . VAL B 1 64 ? 51.628 7.980 1.987 1.00 15.80 63 VAL B CA 1
ATOM 1450 C C . VAL B 1 64 ? 50.773 6.726 1.736 1.00 14.90 63 VAL B C 1
ATOM 1451 O O . VAL B 1 64 ? 51.189 5.888 0.916 1.00 15.80 63 VAL B O 1
ATOM 1455 N N . GLY B 1 65 ? 49.688 6.569 2.426 1.00 15.48 64 GLY B N 1
ATOM 1456 C CA . GLY B 1 65 ? 49.203 7.405 3.535 1.00 16.61 64 GLY B CA 1
ATOM 1457 C C . GLY B 1 65 ? 49.001 6.492 4.750 1.00 15.72 64 GLY B C 1
ATOM 1458 O O . GLY B 1 65 ? 49.822 5.578 4.947 1.00 18.39 64 GLY B O 1
ATOM 1459 N N . ALA B 1 66 ? 47.895 6.727 5.458 1.00 15.92 65 ALA B N 1
ATOM 1460 C CA . ALA B 1 66 ? 47.490 5.780 6.543 1.00 17.12 65 ALA B CA 1
ATOM 1461 C C . ALA B 1 66 ? 47.301 4.371 5.982 1.00 16.78 65 ALA B C 1
ATOM 1462 O O . ALA B 1 66 ? 47.552 3.369 6.645 1.00 20.13 65 ALA B O 1
ATOM 1464 N N . VAL B 1 67 ? 46.844 4.288 4.731 1.00 17.94 66 VAL B N 1
ATOM 1465 C CA . VAL B 1 67 ? 46.867 3.081 3.924 1.00 16.95 66 VAL B CA 1
ATOM 1466 C C . VAL B 1 67 ? 47.861 3.323 2.793 1.00 15.86 66 VAL B C 1
ATOM 1467 O O . VAL B 1 67 ? 47.874 4.387 2.147 1.00 17.92 66 VAL B O 1
ATOM 1471 N N . ALA B 1 68 ? 48.732 2.324 2.582 1.00 17.39 67 ALA B N 1
ATOM 1472 C CA . ALA B 1 68 ? 49.750 2.482 1.587 1.00 17.05 67 ALA B CA 1
ATOM 1473 C C . ALA B 1 68 ? 49.196 2.775 0.196 1.00 15.78 67 ALA B C 1
ATOM 1474 O O . ALA B 1 68 ? 48.360 2.049 -0.333 1.00 19.10 67 ALA B O 1
ATOM 1476 N N . HIS B 1 69 ? 49.688 3.854 -0.440 1.00 15.12 68 HIS B N 1
ATOM 1477 C CA . HIS B 1 69 ? 49.202 4.227 -1.770 1.00 14.94 68 HIS B CA 1
ATOM 1478 C C . HIS B 1 69 ? 49.854 3.348 -2.816 1.00 15.25 68 HIS B C 1
ATOM 1479 O O . HIS B 1 69 ? 50.996 2.908 -2.651 1.00 16.58 68 HIS B O 1
ATOM 1486 N N . PRO B 1 70 ? 49.153 3.059 -3.918 1.00 16.33 69 PRO B N 1
ATOM 1487 C CA . PRO B 1 70 ? 49.745 2.320 -5.029 1.00 17.49 69 PRO B CA 1
ATOM 1488 C C . PRO B 1 70 ? 50.997 2.978 -5.575 1.00 14.93 69 PRO B C 1
ATOM 1489 O O . PRO B 1 70 ? 51.167 4.190 -5.520 1.00 15.89 69 PRO B O 1
ATOM 1493 N N . MET B 1 71 ? 51.885 2.121 -6.118 1.00 16.61 70 MET B N 1
ATOM 1494 C CA . MET B 1 71 ? 53.092 2.625 -6.766 1.00 16.94 70 MET B CA 1
ATOM 1495 C C . MET B 1 71 ? 53.201 1.886 -8.100 1.00 16.40 70 MET B C 1
ATOM 1496 O O . MET B 1 71 ? 54.128 1.107 -8.320 1.00 20.23 70 MET B O 1
ATOM 1501 N N . GLU B 1 72 ? 52.219 2.158 -8.941 1.00 17.92 71 GLU B N 1
ATOM 1502 C CA . GLU B 1 72 ? 52.043 1.494 -10.250 1.00 19.48 71 GLU B CA 1
ATOM 1503 C C . GLU B 1 72 ? 52.394 2.471 -11.359 1.00 18.31 71 GLU B C 1
ATOM 1504 O O . GLU B 1 72 ? 52.383 3.671 -11.160 1.00 17.49 71 GLU B O 1
ATOM 1510 N N . GLU B 1 73 ? 52.738 1.992 -12.540 1.00 21.39 72 GLU B N 1
ATOM 1511 C CA . GLU B 1 73 ? 53.165 2.859 -13.625 1.00 20.52 72 GLU B CA 1
ATOM 1512 C C . GLU B 1 73 ? 52.132 3.923 -13.923 1.00 20.64 72 GLU B C 1
ATOM 1513 O O . GLU B 1 73 ? 52.518 5.025 -14.222 1.00 20.91 72 GLU B O 1
ATOM 1519 N N . LYS B 1 74 ? 50.838 3.545 -13.862 1.00 18.12 73 LYS B N 1
ATOM 1520 C CA . LYS B 1 74 ? 49.810 4.552 -14.179 1.00 18.53 73 LYS B CA 1
ATOM 1521 C C . LYS B 1 74 ? 49.234 5.300 -12.975 1.00 16.91 73 LYS B C 1
ATOM 1522 O O . LYS B 1 74 ? 48.307 6.108 -13.133 1.00 16.66 73 LYS B O 1
ATOM 1528 N N . HIS B 1 75 ? 49.789 4.955 -11.817 1.00 14.89 74 HIS B N 1
ATOM 1529 C CA . HIS B 1 75 ? 49.287 5.557 -10.584 1.00 14.66 74 HIS B CA 1
ATOM 1530 C C . HIS B 1 75 ? 50.286 5.394 -9.444 1.00 15.07 74 HIS B C 1
ATOM 1531 O O . HIS B 1 75 ? 50.406 4.314 -8.870 1.00 15.45 74 HIS B O 1
ATOM 1538 N N . TYR B 1 76 ? 51.014 6.479 -9.170 1.00 13.87 75 TYR B N 1
ATOM 1539 C CA . TYR B 1 76 ? 52.059 6.397 -8.137 1.00 14.01 75 TYR B CA 1
ATOM 1540 C C . TYR B 1 76 ? 52.302 7.790 -7.531 1.00 13.68 75 TYR B C 1
ATOM 1541 O O . TYR B 1 76 ? 51.935 8.808 -8.124 1.00 14.05 75 TYR B O 1
ATOM 1550 N N . ILE B 1 77 ? 52.975 7.712 -6.371 1.00 13.67 76 ILE B N 1
ATOM 1551 C CA . ILE B 1 77 ? 53.463 8.947 -5.723 1.00 13.56 76 ILE B CA 1
ATOM 1552 C C . ILE B 1 77 ? 54.783 9.352 -6.390 1.00 12.17 76 ILE B C 1
ATOM 1553 O O . ILE B 1 77 ? 55.744 8.570 -6.354 1.00 14.42 76 ILE B O 1
ATOM 1558 N N . GLN B 1 78 ? 54.774 10.529 -7.009 1.00 11.38 77 GLN B N 1
ATOM 1559 C CA . GLN B 1 78 ? 55.946 10.931 -7.750 1.00 11.17 77 GLN B CA 1
ATOM 1560 C C . GLN B 1 78 ? 57.064 11.505 -6.861 1.00 11.01 77 GLN B C 1
ATOM 1561 O O . GLN B 1 78 ? 58.243 11.382 -7.169 1.00 12.28 77 GLN B O 1
ATOM 1567 N N . TRP B 1 79 ? 56.686 12.110 -5.735 1.00 11.40 78 TRP B N 1
ATOM 1568 C CA . TRP B 1 79 ? 57.675 12.607 -4.773 1.00 11.34 78 TRP B CA 1
ATOM 1569 C C . TRP B 1 79 ? 56.964 12.845 -3.448 1.00 11.33 78 TRP B C 1
ATOM 1570 O O . TRP B 1 79 ? 55.759 13.021 -3.362 1.00 11.56 78 TRP B O 1
ATOM 1581 N N . ILE B 1 80 ? 57.840 12.856 -2.414 1.00 11.94 79 ILE B N 1
ATOM 1582 C CA . ILE B 1 80 ? 57.397 13.254 -1.072 1.00 12.16 79 ILE B CA 1
ATOM 1583 C C . ILE B 1 80 ? 58.334 14.384 -0.624 1.00 10.81 79 ILE B C 1
ATOM 1584 O O . ILE B 1 80 ? 59.536 14.296 -0.911 1.00 12.26 79 ILE B O 1
ATOM 1589 N N . GLU B 1 81 ? 57.831 15.389 0.053 1.00 12.10 80 GLU B N 1
ATOM 1590 C CA . GLU B 1 81 ? 58.709 16.456 0.544 1.00 10.95 80 GLU B CA 1
ATOM 1591 C C . GLU B 1 81 ? 58.528 16.646 2.032 1.00 11.63 80 GLU B C 1
ATOM 1592 O O . GLU B 1 81 ? 57.440 16.395 2.577 1.00 13.51 80 GLU B O 1
ATOM 1598 N N . LEU B 1 82 ? 59.568 17.122 2.665 1.00 11.31 81 LEU B N 1
ATOM 1599 C CA . LEU B 1 82 ? 59.455 17.620 4.033 1.00 12.38 81 LEU B CA 1
ATOM 1600 C C . LEU B 1 82 ? 59.882 19.072 4.040 1.00 11.76 81 LEU B C 1
ATOM 1601 O O . LEU B 1 82 ? 60.971 19.410 3.501 1.00 12.23 81 LEU B O 1
ATOM 1606 N N . LEU B 1 83 ? 59.043 19.922 4.609 1.00 13.11 82 LEU B N 1
ATOM 1607 C CA . LEU B 1 83 ? 59.255 21.361 4.725 1.00 13.01 82 LEU B CA 1
ATOM 1608 C C . LEU B 1 83 ? 59.458 21.670 6.218 1.00 13.81 82 LEU B C 1
ATOM 1609 O O . LEU B 1 83 ? 58.672 21.279 7.043 1.00 16.13 82 LEU B O 1
ATOM 1614 N N . ALA B 1 84 ? 60.461 22.457 6.535 1.00 13.47 83 ALA B N 1
ATOM 1615 C CA . ALA B 1 84 ? 60.735 22.881 7.918 1.00 15.68 83 ALA B CA 1
ATOM 1616 C C . ALA B 1 84 ? 61.489 24.181 7.820 1.00 18.96 83 ALA B C 1
ATOM 1617 O O . ALA B 1 84 ? 62.504 24.156 7.135 1.00 20.20 83 ALA B O 1
ATOM 1619 N N . ASP B 1 85 ? 61.023 25.228 8.472 1.00 25.00 84 ASP B N 1
ATOM 1620 C CA . ASP B 1 85 ? 61.544 26.581 8.419 1.00 25.42 84 ASP B CA 1
ATOM 1621 C C . ASP B 1 85 ? 61.960 26.904 6.987 1.00 22.39 84 ASP B C 1
ATOM 1622 O O . ASP B 1 85 ? 61.020 27.025 6.172 1.00 30.91 84 ASP B O 1
ATOM 1627 N N . ASP B 1 86 ? 63.257 26.988 6.725 1.00 19.70 85 ASP B N 1
ATOM 1628 C CA . ASP B 1 86 ? 63.602 27.418 5.340 1.00 15.52 85 ASP B CA 1
ATOM 1629 C C . ASP B 1 86 ? 64.151 26.276 4.484 1.00 12.02 85 ASP B C 1
ATOM 1630 O O . ASP B 1 86 ? 64.924 26.509 3.539 1.00 14.28 85 ASP B O 1
ATOM 1635 N N . LYS B 1 87 ? 63.741 25.057 4.789 1.00 12.90 86 LYS B N 1
ATOM 1636 C CA . LYS B 1 87 ? 64.119 23.912 4.011 1.00 13.16 86 LYS B CA 1
ATOM 1637 C C . LYS B 1 87 ? 62.971 23.303 3.202 1.00 11.72 86 LYS B C 1
ATOM 1638 O O . LYS B 1 87 ? 61.839 23.267 3.712 1.00 13.19 86 LYS B O 1
ATOM 1644 N N . CYS B 1 88 ? 63.276 22.766 2.034 1.00 11.33 87 CYS B N 1
ATOM 1645 C CA . CYS B 1 88 ? 62.338 21.913 1.295 1.00 10.97 87 CYS B CA 1
ATOM 1646 C C . CYS B 1 88 ? 63.119 20.723 0.786 1.00 10.47 87 CYS B C 1
ATOM 1647 O O . CYS B 1 88 ? 63.947 20.887 -0.116 1.00 11.55 87 CYS B O 1
ATOM 1650 N N . TYR B 1 89 ? 62.932 19.581 1.423 1.00 10.44 88 TYR B N 1
ATOM 1651 C CA . TYR B 1 89 ? 63.657 18.363 1.043 1.00 11.18 88 TYR B CA 1
ATOM 1652 C C . TYR B 1 89 ? 62.719 17.506 0.180 1.00 10.57 88 TYR B C 1
ATOM 1653 O O . TYR B 1 89 ? 61.638 17.148 0.655 1.00 12.37 88 TYR B O 1
ATOM 1662 N N . THR B 1 90 ? 63.152 17.187 -1.018 1.00 11.25 89 THR B N 1
ATOM 1663 C CA . THR B 1 90 ? 62.341 16.405 -1.990 1.00 10.93 89 THR B CA 1
ATOM 1664 C C . THR B 1 90 ? 62.935 15.027 -2.229 1.00 11.01 89 THR B C 1
ATOM 1665 O O . THR B 1 90 ? 64.094 14.910 -2.572 1.00 12.62 89 THR B O 1
ATOM 1669 N N . GLN B 1 91 ? 62.115 14.000 -2.046 1.00 11.07 90 GLN B N 1
ATOM 1670 C CA . GLN B 1 91 ? 62.516 12.623 -2.348 1.00 12.49 90 GLN B CA 1
ATOM 1671 C C . GLN B 1 91 ? 61.651 12.178 -3.526 1.00 12.31 90 GLN B C 1
ATOM 1672 O O . GLN B 1 91 ? 60.416 12.024 -3.340 1.00 13.11 90 GLN B O 1
ATOM 1678 N N . PHE B 1 92 ? 62.263 11.968 -4.671 1.00 12.08 91 PHE B N 1
ATOM 1679 C CA . PHE B 1 92 ? 61.538 11.440 -5.818 1.00 12.63 91 PHE B CA 1
ATOM 1680 C C . PHE B 1 92 ? 61.384 9.928 -5.693 1.00 12.61 91 PHE B C 1
ATOM 1681 O O . PHE B 1 92 ? 62.270 9.296 -5.140 1.00 14.49 91 PHE B O 1
ATOM 1689 N N . LEU B 1 93 ? 60.279 9.393 -6.205 1.00 13.31 92 LEU B N 1
ATOM 1690 C CA . LEU B 1 93 ? 59.985 7.969 -6.130 1.00 13.38 92 LEU B CA 1
ATOM 1691 C C . LEU B 1 93 ? 59.681 7.421 -7.506 1.00 14.75 92 LEU B C 1
ATOM 1692 O O . LEU B 1 93 ? 59.502 8.166 -8.482 1.00 17.36 92 LEU B O 1
ATOM 1697 N N . LYS B 1 94 ? 59.615 6.088 -7.561 1.00 18.40 93 LYS B N 1
ATOM 1698 C CA . LYS B 1 94 ? 59.376 5.437 -8.857 1.00 20.56 93 LYS B CA 1
ATOM 1699 C C . LYS B 1 94 ? 58.359 4.307 -8.631 1.00 19.61 93 LYS B C 1
ATOM 1700 O O . LYS B 1 94 ? 58.352 3.792 -7.495 1.00 20.61 93 LYS B O 1
ATOM 1706 N N . PRO B 1 95 ? 57.616 3.957 -9.695 1.00 19.11 94 PRO B N 1
ATOM 1707 C CA . PRO B 1 95 ? 56.762 2.745 -9.528 1.00 18.84 94 PRO B CA 1
ATOM 1708 C C . PRO B 1 95 ? 57.606 1.582 -9.000 1.00 18.70 94 PRO B C 1
ATOM 1709 O O . PRO B 1 95 ? 58.754 1.431 -9.414 1.00 22.11 94 PRO B O 1
ATOM 1713 N N . GLY B 1 96 ? 57.008 0.773 -8.109 1.00 20.65 95 GLY B N 1
ATOM 1714 C CA . GLY B 1 96 ? 57.687 -0.360 -7.540 1.00 20.94 95 GLY B CA 1
ATOM 1715 C C . GLY B 1 96 ? 58.368 -0.063 -6.234 1.00 21.87 95 GLY B C 1
ATOM 1716 O O . GLY B 1 96 ? 58.751 -1.020 -5.517 1.00 24.51 95 GLY B O 1
ATOM 1717 N N . GLN B 1 97 ? 58.562 1.214 -5.908 1.00 19.74 96 GLN B N 1
ATOM 1718 C CA . GLN B 1 97 ? 59.211 1.532 -4.632 1.00 20.43 96 GLN B CA 1
ATOM 1719 C C . GLN B 1 97 ? 58.161 1.656 -3.534 1.00 20.90 96 GLN B C 1
ATOM 1720 O O . GLN B 1 97 ? 56.963 1.756 -3.897 1.00 23.41 96 GLN B O 1
ATOM 1726 N N . ALA B 1 98 ? 58.522 1.669 -2.265 1.00 21.92 97 ALA B N 1
ATOM 1727 C CA . ALA B 1 98 ? 57.491 1.922 -1.256 1.00 21.19 97 ALA B CA 1
ATOM 1728 C C . ALA B 1 98 ? 57.062 3.389 -1.220 1.00 20.20 97 ALA B C 1
ATOM 1729 O O . ALA B 1 98 ? 57.898 4.273 -1.473 1.00 18.65 97 ALA B O 1
ATOM 1731 N N . PRO B 1 99 ? 55.799 3.676 -0.918 1.00 16.50 98 PRO B N 1
ATOM 1732 C CA . PRO B 1 99 ? 55.333 5.074 -0.878 1.00 15.65 98 PRO B CA 1
ATOM 1733 C C . PRO B 1 99 ? 55.685 5.712 0.452 1.00 15.57 98 PRO B C 1
ATOM 1734 O O . PRO B 1 99 ? 54.816 6.041 1.260 1.00 16.82 98 PRO B O 1
ATOM 1738 N N . GLU B 1 100 ? 56.989 5.924 0.653 1.00 15.36 99 GLU B N 1
ATOM 1739 C CA . GLU B 1 100 ? 57.487 6.449 1.929 1.00 17.34 99 GLU B CA 1
ATOM 1740 C C . GLU B 1 100 ? 58.819 7.142 1.666 1.00 17.54 99 GLU B C 1
ATOM 1741 O O . GLU B 1 100 ? 59.452 6.858 0.644 1.00 18.31 99 GLU B O 1
ATOM 1747 N N . ALA B 1 101 ? 59.222 7.988 2.616 1.00 15.74 100 ALA B N 1
ATOM 1748 C CA . ALA B 1 101 ? 60.521 8.633 2.529 1.00 15.28 100 ALA B CA 1
ATOM 1749 C C . ALA B 1 101 ? 61.007 8.927 3.945 1.00 17.48 100 ALA B C 1
ATOM 1750 O O . ALA B 1 101 ? 60.153 9.164 4.833 1.00 17.35 100 ALA B O 1
ATOM 1752 N N . VAL B 1 102 ? 62.329 8.921 4.119 1.00 16.39 101 VAL B N 1
ATOM 1753 C CA . VAL B 1 102 ? 62.908 9.300 5.413 1.00 17.52 101 VAL B CA 1
ATOM 1754 C C . VAL B 1 102 ? 63.719 10.584 5.253 1.00 16.53 101 VAL B C 1
ATOM 1755 O O . VAL B 1 102 ? 64.495 10.663 4.296 1.00 19.74 101 VAL B O 1
ATOM 1759 N N . PHE B 1 103 ? 63.537 11.530 6.154 1.00 16.60 102 PHE B N 1
ATOM 1760 C CA . PHE B 1 103 ? 64.304 12.764 6.099 1.00 16.79 102 PHE B CA 1
ATOM 1761 C C . PHE B 1 103 ? 64.987 13.005 7.433 1.00 18.44 102 PHE B C 1
ATOM 1762 O O . PHE B 1 103 ? 64.313 12.987 8.484 1.00 21.34 102 PHE B O 1
ATOM 1770 N N . LEU B 1 104 ? 66.266 13.282 7.425 1.00 20.63 103 LEU B N 1
ATOM 1771 C CA . LEU B 1 104 ? 66.991 13.576 8.707 1.00 23.57 103 LEU B CA 1
ATOM 1772 C C . LEU B 1 104 ? 66.982 15.088 8.949 1.00 25.48 103 LEU B C 1
ATOM 1773 O O . LEU B 1 104 ? 67.831 15.741 8.376 1.00 33.08 103 LEU B O 1
ATOM 1778 N N . ILE B 1 105 ? 65.989 15.665 9.609 1.00 31.87 104 ILE B N 1
ATOM 1779 C CA . ILE B 1 105 ? 65.716 17.092 9.754 1.00 30.72 104 ILE B CA 1
ATOM 1780 C C . ILE B 1 105 ? 65.417 17.360 11.244 1.00 32.48 104 ILE B C 1
ATOM 1781 O O . ILE B 1 105 ? 64.355 16.982 11.744 1.00 34.19 104 ILE B O 1
ATOM 1786 N N . GLU B 1 106 ? 66.398 18.019 11.876 1.00 37.98 105 GLU B N 1
ATOM 1787 C CA . GLU B 1 106 ? 66.219 18.377 13.281 1.00 33.82 105 GLU B CA 1
ATOM 1788 C C . GLU B 1 106 ? 65.368 19.638 13.442 1.00 37.39 105 GLU B C 1
ATOM 1789 O O . GLU B 1 106 ? 65.876 20.742 13.637 1.00 38.83 105 GLU B O 1
ATOM 1795 N N . ALA B 1 107 ? 64.059 19.384 13.353 1.00 30.45 106 ALA B N 1
ATOM 1796 C CA . ALA B 1 107 ? 63.055 20.419 13.563 1.00 33.51 106 ALA B CA 1
ATOM 1797 C C . ALA B 1 107 ? 61.818 19.898 14.264 1.00 34.88 106 ALA B C 1
ATOM 1798 O O . ALA B 1 107 ? 61.236 18.860 13.970 1.00 33.56 106 ALA B O 1
ATOM 1800 N N . ALA B 1 108 ? 61.316 20.638 15.245 1.00 36.30 107 ALA B N 1
ATOM 1801 C CA . ALA B 1 108 ? 60.155 20.090 15.962 1.00 37.00 107 ALA B CA 1
ATOM 1802 C C . ALA B 1 108 ? 58.900 20.147 15.087 1.00 37.29 107 ALA B C 1
ATOM 1803 O O . ALA B 1 108 ? 58.064 19.249 15.305 1.00 35.26 107 ALA B O 1
ATOM 1805 N N . LYS B 1 109 ? 58.841 21.155 14.191 1.00 30.28 108 LYS B N 1
ATOM 1806 C CA . LYS B 1 109 ? 57.582 21.375 13.450 1.00 29.22 108 LYS B CA 1
ATOM 1807 C C . LYS B 1 109 ? 57.838 21.264 11.977 1.00 23.90 108 LYS B C 1
ATOM 1808 O O . LYS B 1 109 ? 58.692 22.015 11.444 1.00 24.08 108 LYS B O 1
ATOM 1814 N N . VAL B 1 110 ? 57.123 20.321 11.355 1.00 19.44 109 VAL B N 1
ATOM 1815 C CA . VAL B 1 110 ? 57.343 20.109 9.920 1.00 18.06 109 VAL B CA 1
ATOM 1816 C C . VAL B 1 110 ? 56.008 20.000 9.204 1.00 17.61 109 VAL B C 1
ATOM 1817 O O . VAL B 1 110 ? 54.967 19.729 9.813 1.00 19.57 109 VAL B O 1
ATOM 1821 N N . VAL B 1 111 ? 56.090 20.202 7.898 1.00 15.74 110 VAL B N 1
ATOM 1822 C CA . VAL B 1 111 ? 55.010 19.966 6.968 1.00 15.73 110 VAL B CA 1
ATOM 1823 C C . VAL B 1 111 ? 55.459 18.939 5.921 1.00 14.42 110 VAL B C 1
ATOM 1824 O O . VAL B 1 111 ? 56.511 19.139 5.322 1.00 16.26 110 VAL B O 1
ATOM 1828 N N . ALA B 1 112 ? 54.700 17.853 5.750 1.00 14.57 111 ALA B N 1
ATOM 1829 C CA . ALA B 1 112 ? 55.039 16.851 4.750 1.00 13.04 111 ALA B CA 1
ATOM 1830 C C . ALA B 1 112 ? 54.077 17.034 3.565 1.00 12.50 111 ALA B C 1
ATOM 1831 O O . ALA B 1 112 ? 52.882 17.309 3.796 1.00 14.93 111 ALA B O 1
ATOM 1833 N N . ARG B 1 113 ? 54.638 16.889 2.350 1.00 12.08 112 ARG B N 1
ATOM 1834 C CA . ARG B 1 113 ? 53.818 16.971 1.144 1.00 11.73 112 ARG B CA 1
ATOM 1835 C C . ARG B 1 113 ? 54.058 15.727 0.318 1.00 10.98 112 ARG B C 1
ATOM 1836 O O . ARG B 1 113 ? 55.097 15.084 0.408 1.00 12.24 112 ARG B O 1
ATOM 1844 N N . GLU B 1 114 ? 53.077 15.378 -0.549 1.00 11.50 113 GLU B N 1
ATOM 1845 C CA . GLU B 1 114 ? 53.294 14.368 -1.535 1.00 10.81 113 GLU B CA 1
ATOM 1846 C C . GLU B 1 114 ? 52.504 14.731 -2.799 1.00 11.40 113 GLU B C 1
ATOM 1847 O O . GLU B 1 114 ? 51.491 15.450 -2.686 1.00 11.76 113 GLU B O 1
ATOM 1853 N N . TYR B 1 115 ? 52.973 14.252 -3.931 1.00 11.31 114 TYR B N 1
ATOM 1854 C CA . TYR B 1 115 ? 52.265 14.511 -5.165 1.00 11.39 114 TYR B CA 1
ATOM 1855 C C . TYR B 1 115 ? 52.004 13.164 -5.860 1.00 10.90 114 TYR B C 1
ATOM 1856 O O . TYR B 1 115 ? 52.926 12.385 -6.123 1.00 12.67 114 TYR B O 1
ATOM 1865 N N . CYS B 1 116 ? 50.707 12.919 -6.129 1.00 12.57 115 CYS B N 1
ATOM 1866 C CA . CYS B 1 116 ? 50.256 11.725 -6.855 1.00 12.51 115 CYS B CA 1
ATOM 1867 C C . CYS B 1 116 ? 49.970 12.102 -8.293 1.00 12.83 115 CYS B C 1
ATOM 1868 O O . CYS B 1 116 ? 49.362 13.116 -8.579 1.00 12.28 115 CYS B O 1
ATOM 1871 N N . ASN B 1 117 ? 50.452 11.300 -9.238 1.00 12.84 116 ASN B N 1
ATOM 1872 C CA . ASN B 1 117 ? 50.318 11.676 -10.674 1.00 13.68 116 ASN B CA 1
ATOM 1873 C C . ASN B 1 117 ? 48.868 11.847 -11.052 1.00 14.85 116 ASN B C 1
ATOM 1874 O O . ASN B 1 117 ? 48.521 12.690 -11.932 1.00 15.23 116 ASN B O 1
ATOM 1879 N N . ILE B 1 118 ? 47.945 11.107 -10.389 1.00 12.91 117 ILE B N 1
ATOM 1880 C CA . ILE B 1 118 ? 46.546 11.236 -10.742 1.00 14.63 117 ILE B CA 1
ATOM 1881 C C . ILE B 1 118 ? 45.821 12.130 -9.756 1.00 14.74 117 ILE B C 1
ATOM 1882 O O . ILE B 1 118 ? 44.986 12.955 -10.176 1.00 15.47 117 ILE B O 1
ATOM 1887 N N . HIS B 1 119 ? 46.123 11.985 -8.447 1.00 13.78 118 HIS B N 1
ATOM 1888 C CA . HIS B 1 119 ? 45.311 12.698 -7.472 1.00 13.91 118 HIS B CA 1
ATOM 1889 C C . HIS B 1 119 ? 45.953 13.958 -6.915 1.00 13.56 118 HIS B C 1
ATOM 1890 O O . HIS B 1 119 ? 45.358 14.572 -5.991 1.00 14.42 118 HIS B O 1
ATOM 1897 N N . GLY B 1 120 ? 47.072 14.413 -7.512 1.00 13.85 119 GLY B N 1
ATOM 1898 C CA . GLY B 1 120 ? 47.522 15.773 -7.134 1.00 14.08 119 GLY B CA 1
ATOM 1899 C C . GLY B 1 120 ? 48.232 15.874 -5.793 1.00 11.63 119 GLY B C 1
ATOM 1900 O O . GLY B 1 120 ? 48.892 14.930 -5.355 1.00 12.59 119 GLY B O 1
ATOM 1901 N N . HIS B 1 121 ? 48.155 17.078 -5.220 1.00 12.67 120 HIS B N 1
ATOM 1902 C CA . HIS B 1 121 ? 49.062 17.532 -4.183 1.00 13.24 120 HIS B CA 1
ATOM 1903 C C . HIS B 1 121 ? 48.439 17.507 -2.800 1.00 13.09 120 HIS B C 1
ATOM 1904 O O . HIS B 1 121 ? 47.292 17.981 -2.645 1.00 14.32 120 HIS B O 1
ATOM 1911 N N . TRP B 1 122 ? 49.121 16.875 -1.829 1.00 11.87 121 TRP B N 1
ATOM 1912 C CA . TRP B 1 122 ? 48.572 16.646 -0.492 1.00 13.54 121 TRP B CA 1
ATOM 1913 C C . TRP B 1 122 ? 49.594 17.024 0.565 1.00 12.96 121 TRP B C 1
ATOM 1914 O O . TRP B 1 122 ? 50.811 16.882 0.342 1.00 14.79 121 TRP B O 1
ATOM 1925 N N . LYS B 1 123 ? 49.095 17.485 1.739 1.00 13.68 122 LYS B N 1
ATOM 1926 C CA . LYS B 1 123 ? 50.021 17.827 2.806 1.00 14.21 122 LYS B CA 1
ATOM 1927 C C . LYS B 1 123 ? 49.426 17.508 4.173 1.00 14.56 122 LYS B C 1
ATOM 1928 O O . LYS B 1 123 ? 48.210 17.318 4.322 1.00 16.36 122 LYS B O 1
ATOM 1934 N N . ALA B 1 124 ? 50.320 17.431 5.140 1.00 14.38 123 ALA B N 1
ATOM 1935 C CA . ALA B 1 124 ? 49.955 17.265 6.558 1.00 14.98 123 ALA B CA 1
ATOM 1936 C C . ALA B 1 124 ? 51.040 17.926 7.412 1.00 15.61 123 ALA B C 1
ATOM 1937 O O . ALA B 1 124 ? 52.151 18.173 6.938 1.00 16.13 123 ALA B O 1
ATOM 1939 N N . GLU B 1 125 ? 50.713 18.186 8.669 1.00 16.73 124 GLU B N 1
ATOM 1940 C CA . GLU B 1 125 ? 51.746 18.808 9.508 1.00 20.43 124 GLU B CA 1
ATOM 1941 C C . GLU B 1 125 ? 51.721 18.112 10.865 1.00 23.12 124 GLU B C 1
ATOM 1942 O O . GLU B 1 125 ? 50.669 17.534 11.194 1.00 24.32 124 GLU B O 1
ATOM 1948 N N . ASN B 1 126 ? 52.843 18.192 11.557 1.00 23.46 125 ASN B N 1
ATOM 1949 C CA . ASN B 1 126 ? 52.826 17.735 12.956 1.00 24.02 125 ASN B CA 1
ATOM 1950 C C . ASN B 1 126 ? 52.666 18.884 13.949 1.00 27.74 125 ASN B C 1
ATOM 1951 O O . ASN B 1 126 ? 52.882 18.782 15.181 1.00 32.70 125 ASN B O 1
#

Organism: Desulfarculus baarsii (strain ATCC 33931 / DSM 2075 / LMG 7858 / VKM B-1802 / 2st14) (NCBI:txid644282)

Solvent-accessible surface area: 11577 Å² total; per-residue (Å²): 36,124,95,30,46,0,23,48,1,108,94,31,18,0,5,0,1,0,0,36,28,21,165,7,109,4,32,0,43,152,82,78,12,97,68,16,46,46,69,98,54,149,28,55,146,51,76,4,44,4,55,35,73,165,59,144,43,9,9,47,0,73,0,7,83,76,72,4,41,19,110,134,160,36,36,0,11,0,0,0,0,25,6,128,39,42,0,4,2,21,4,14,100,59,76,74,57,19,58,6,63,0,33,9,158,21,81,134,3,42,0,8,0,2,0,44,99,43,3,3,4,89,24,129,67,34,122,85,40,45,1,23,51,1,110,94,28,21,0,4,0,1,0,0,37,25,22,164,10,121,6,33,0,43,156,82,91,12,93,70,16,46,45,66,91,55,147,27,57,142,51,75,3,40,4,59,36,73,122,48,148,34,0,5,55,0,66,1,7,83,78,72,5,41,17,118,148,178,40,42,0,12,0,0,0,0,22,5,137,37,54,1,3,2,20,3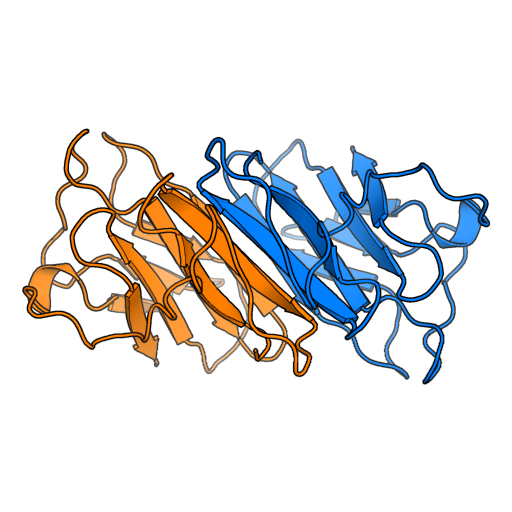,12,118,54,75,77,60,16,57,8,67,0,42,4,145,20,86,139,4,41,0,7,0,2,0,38,105,45,4,3,7,84,22,122,69

B-factor: mean 22.86, std 15.27, range [8.48, 125.39]

Sequence (250 aa):
PERLQVYKCEVCGNIVEVLNGGIGELVCCNQDMKLMSENTVDAAKAKHVPVIEKIDGGYKVKVGAVAHPMEEKHYIQWIELLADDKCYTQFLKPGQAPEAVFLIEAAKVVAREYCNIHGHWKAENPERLQVYKCEVCGNIVEVLNGGIGELVCCNQDMKLMSENTVDAAKAKHVPVIEKIDGGYKVKVGAVAHPMEEKHYIQWIELLADDKCYTQFLKPGQAPEAVFLIEAAKVVAREYCNIHGHWKAEN